Protein AF-A0A934WUX0-F1 (afdb_monomer_lite)

Organism: NCBI:txid2802615

Radius of gyration: 22.55 Å; chains: 1; bounding box: 59×32×82 Å

InterPro domains:
  IPR007815 Erythromycin esterase [PF05139] (75-271)
  IPR052036 Hydrolase/Phosphoribosyltransferase-associated [PTHR31299] (41-272)

Foldseek 3Di:
DDDDDDDDDPPPPPPPPDPPDPVDDQDDDVCLVVVPDCVSVLVVCAPPQDDDQDDPDFQDLVSLLSVLVVVVCCCPRVNRAEDEDQAQQLQQLLLQVCLVVDQLQRSQCRQHVPCRRNDVSNSSSSVVNSVVVRSHGYGYQFLQLPRDNNLVLLLVLCCVPDVVLSVCSVVLSVLLVVLVVCLVVVVQPVNLVSLVSSLVNLVVSLVVCVVCVVVSVVVPDDPSSSVSSNVSSVLNCVLRVPDGRVQCPDPPNVVVSRVVSSVVSVVVVVVVPD

Sequence (274 aa):
MNKILTFIIVLAFYSCNAQTNFNSTIEFTSDLEKFENLSGLKESLKGVEIIALGENTHGLGEVFTAKTELVKFLHQELGFDLVLFESGYGDAALAWEQLDSLSTREFTSVFSSNFYYNSEEIENLVSYVKSQNGELKIQGFDCQPQQNYLIKRMTEIVQSVDSVLAKSVLLEMRSFNNLYQYENDNDTLSFYKQRDRFIDFLNSYNDFLNKNLNELLNSGATKNEINALKKSNEIFIDTYSKINIGEIMSWPVADNIRDKSLFEKVKWFKESKP

Structure (mmCIF, N/CA/C/O backbone):
data_AF-A0A934WUX0-F1
#
_entry.id   AF-A0A934WUX0-F1
#
loop_
_atom_site.group_PDB
_atom_site.id
_atom_site.type_symbol
_atom_site.label_atom_id
_atom_site.label_alt_id
_atom_site.label_comp_id
_atom_site.label_asym_id
_atom_site.label_entity_id
_atom_site.label_seq_id
_atom_site.pdbx_PDB_ins_code
_atom_site.Cartn_x
_atom_site.Cartn_y
_atom_site.Cartn_z
_atom_site.occupancy
_atom_site.B_iso_or_equiv
_atom_site.auth_seq_id
_atom_site.auth_comp_id
_atom_site.auth_asym_id
_atom_site.auth_atom_id
_atom_site.pdbx_PDB_model_num
ATOM 1 N N . MET A 1 1 ? -28.792 -7.683 -63.239 1.00 36.44 1 MET A N 1
ATOM 2 C CA . MET A 1 1 ? -27.394 -7.938 -62.811 1.00 36.44 1 MET A CA 1
ATOM 3 C C . MET A 1 1 ? -26.814 -6.588 -62.399 1.00 36.44 1 MET A C 1
ATOM 5 O O . MET A 1 1 ? -26.884 -5.700 -63.224 1.00 36.44 1 MET A O 1
ATOM 9 N N . ASN A 1 2 ? -26.319 -6.278 -61.201 1.00 38.12 2 ASN A N 1
ATOM 10 C CA . ASN A 1 2 ? -26.036 -7.027 -59.983 1.00 38.12 2 ASN A CA 1
ATOM 11 C C . ASN A 1 2 ? -26.057 -6.052 -58.784 1.00 38.12 2 ASN A C 1
ATOM 13 O O . ASN A 1 2 ? -25.385 -5.032 -58.821 1.00 38.12 2 ASN A O 1
ATOM 17 N N . LYS A 1 3 ? -26.804 -6.447 -57.744 1.00 40.50 3 LYS A N 1
ATOM 18 C CA . LYS A 1 3 ? -26.484 -6.418 -56.303 1.00 40.50 3 LYS A CA 1
ATOM 19 C C . LYS A 1 3 ? -25.978 -5.102 -55.683 1.00 40.50 3 LYS A C 1
ATOM 21 O O . LYS A 1 3 ? -24.787 -4.821 -55.665 1.00 40.50 3 LYS A O 1
ATOM 26 N N . ILE A 1 4 ? -26.907 -4.402 -55.030 1.00 45.81 4 ILE A N 1
ATOM 27 C CA . ILE A 1 4 ? -26.628 -3.494 -53.910 1.00 45.81 4 ILE A CA 1
ATOM 28 C C . ILE A 1 4 ? -26.245 -4.366 -52.706 1.00 45.81 4 ILE A C 1
ATOM 30 O O . ILE A 1 4 ? -27.006 -5.252 -52.317 1.00 45.81 4 ILE A O 1
ATOM 34 N N . LEU A 1 5 ? -25.046 -4.157 -52.166 1.00 42.16 5 LEU A N 1
ATOM 35 C CA . LEU A 1 5 ? -24.527 -4.868 -51.001 1.00 42.16 5 LEU A CA 1
ATOM 36 C C . LEU A 1 5 ? -24.852 -4.045 -49.748 1.00 42.16 5 LEU A C 1
ATOM 38 O O . LEU A 1 5 ? -24.178 -3.064 -49.449 1.00 42.16 5 LEU A O 1
ATOM 42 N N . THR A 1 6 ? -25.914 -4.413 -49.037 1.00 42.50 6 THR A N 1
ATOM 43 C CA . THR A 1 6 ? -26.250 -3.825 -47.735 1.00 42.50 6 THR A CA 1
ATOM 44 C C . THR A 1 6 ? -25.453 -4.551 -46.655 1.00 42.50 6 THR A C 1
ATOM 46 O O . THR A 1 6 ? -25.653 -5.742 -46.426 1.00 42.50 6 THR A O 1
ATOM 49 N N . PHE A 1 7 ? -24.527 -3.844 -46.011 1.00 41.56 7 PHE A N 1
ATOM 50 C CA . PHE A 1 7 ? -23.751 -4.360 -44.885 1.00 41.56 7 PHE A CA 1
ATOM 51 C C . PHE A 1 7 ? -24.611 -4.251 -43.618 1.00 41.56 7 PHE A C 1
ATOM 53 O O . PHE A 1 7 ? -24.855 -3.155 -43.117 1.00 41.56 7 PHE A O 1
ATOM 60 N N . ILE A 1 8 ? -25.133 -5.378 -43.132 1.00 43.41 8 ILE A N 1
ATOM 61 C CA . ILE A 1 8 ? -25.849 -5.442 -41.855 1.00 43.41 8 ILE A CA 1
ATOM 62 C C . ILE A 1 8 ? -24.792 -5.546 -40.754 1.00 43.41 8 ILE A C 1
ATOM 64 O O . ILE A 1 8 ? -24.159 -6.587 -40.589 1.00 43.41 8 ILE A O 1
ATOM 68 N N . ILE A 1 9 ? -24.592 -4.457 -40.013 1.00 44.66 9 ILE A N 1
ATOM 69 C CA . ILE A 1 9 ? -23.821 -4.466 -38.768 1.00 44.66 9 ILE A CA 1
ATOM 70 C C . ILE A 1 9 ? -24.705 -5.125 -37.708 1.00 44.66 9 ILE A C 1
ATOM 72 O O . ILE A 1 9 ? -25.645 -4.519 -37.197 1.00 44.66 9 ILE A O 1
ATOM 76 N N . VAL A 1 10 ? -24.430 -6.393 -37.407 1.00 44.25 10 VAL A N 1
ATOM 77 C CA . VAL A 1 10 ? -25.015 -7.077 -36.252 1.00 44.25 10 VAL A CA 1
ATOM 78 C C . VAL A 1 10 ? -24.240 -6.617 -35.019 1.00 44.25 10 VAL A C 1
ATOM 80 O O . VAL A 1 10 ? -23.161 -7.123 -34.723 1.00 44.25 10 VAL A O 1
ATOM 83 N N . LEU A 1 11 ? -24.784 -5.621 -34.318 1.00 44.44 11 LEU A N 1
ATOM 84 C CA . LEU A 1 11 ? -24.392 -5.283 -32.951 1.00 44.44 11 LEU A CA 1
ATOM 85 C C . LEU A 1 11 ? -24.821 -6.441 -32.043 1.00 44.44 11 LEU A C 1
ATOM 87 O O . LEU A 1 11 ? -25.956 -6.500 -31.573 1.00 44.44 11 LEU A O 1
ATOM 91 N N . ALA A 1 12 ? -23.918 -7.397 -31.835 1.00 45.81 12 ALA A N 1
ATOM 92 C CA . ALA A 1 12 ? -24.064 -8.386 -30.782 1.00 45.81 12 ALA A CA 1
ATOM 93 C C . ALA A 1 12 ? -23.832 -7.678 -29.442 1.00 45.81 12 ALA A C 1
ATOM 95 O O . ALA A 1 12 ? -22.699 -7.534 -28.985 1.00 45.81 12 ALA A O 1
ATOM 96 N N . PHE A 1 13 ? -24.913 -7.201 -28.826 1.00 43.12 13 PHE A N 1
ATOM 97 C CA . PHE A 1 13 ? -24.906 -6.876 -27.408 1.00 43.12 13 PHE A CA 1
ATOM 98 C C . PHE A 1 13 ? -24.662 -8.183 -26.655 1.00 43.12 13 PHE A C 1
ATOM 100 O O . PHE A 1 13 ? -25.582 -8.975 -26.454 1.00 43.12 13 PHE A O 1
ATOM 107 N N . TYR A 1 14 ? -23.414 -8.431 -26.260 1.00 45.34 14 TYR A N 1
ATOM 108 C CA . TYR A 1 14 ? -23.155 -9.310 -25.131 1.00 45.34 14 TYR A CA 1
ATOM 109 C C . TYR A 1 14 ? -23.785 -8.625 -23.924 1.00 45.34 14 TYR A C 1
ATOM 111 O O . TYR A 1 14 ? -23.204 -7.731 -23.316 1.00 45.34 14 TYR A O 1
ATOM 119 N N . SER A 1 15 ? -25.024 -8.995 -23.620 1.00 40.81 15 SER A N 1
ATOM 120 C CA . SER A 1 15 ? -25.609 -8.737 -22.319 1.00 40.81 15 SER A CA 1
ATOM 121 C C . SER A 1 15 ? -24.718 -9.446 -21.305 1.00 40.81 15 SER A C 1
ATOM 123 O O . SER A 1 15 ? -24.800 -10.666 -21.148 1.00 40.81 15 SER A O 1
ATOM 125 N N . CYS A 1 16 ? -23.829 -8.693 -20.652 1.00 44.84 16 CYS A N 1
ATOM 126 C CA . CYS A 1 16 ? -23.318 -9.085 -19.349 1.00 44.84 16 CYS A CA 1
ATOM 127 C C . CYS A 1 16 ? -24.552 -9.381 -18.502 1.00 44.84 16 CYS A C 1
ATOM 129 O O . CYS A 1 16 ? -25.308 -8.472 -18.163 1.00 44.84 16 CYS A O 1
ATOM 131 N N . ASN A 1 17 ? -24.798 -10.658 -18.221 1.00 43.19 17 ASN A N 1
ATOM 132 C CA . ASN A 1 17 ? -25.779 -11.040 -17.225 1.00 43.19 17 ASN A CA 1
ATOM 133 C C . ASN A 1 17 ? -25.190 -10.630 -15.873 1.00 43.19 17 ASN A C 1
ATOM 135 O O . ASN A 1 17 ? -24.538 -11.429 -15.206 1.00 43.19 17 ASN A O 1
ATOM 139 N N . ALA A 1 18 ? -25.368 -9.361 -15.502 1.00 47.72 18 ALA A N 1
ATOM 140 C CA . ALA A 1 18 ? -25.277 -8.962 -14.112 1.00 47.72 18 ALA A CA 1
ATOM 141 C C . ALA A 1 18 ? -26.258 -9.841 -13.326 1.00 47.72 18 ALA A C 1
ATOM 143 O O . ALA A 1 18 ? -27.350 -10.155 -13.804 1.00 47.72 18 ALA A O 1
ATOM 144 N N . GLN A 1 19 ? -25.842 -10.297 -12.153 1.00 50.66 19 GLN A N 1
ATOM 145 C CA . GLN A 1 19 ? -26.612 -11.206 -11.317 1.00 50.66 19 GLN A CA 1
ATOM 146 C C . GLN A 1 19 ? -27.984 -10.579 -10.995 1.00 50.66 19 GLN A C 1
ATOM 148 O O . GLN A 1 19 ? -28.066 -9.604 -10.260 1.00 50.66 19 GLN A O 1
ATOM 153 N N . THR A 1 20 ? -29.071 -11.109 -11.568 1.00 50.88 20 THR A N 1
ATOM 154 C CA . THR A 1 20 ? -30.434 -10.554 -11.410 1.00 50.88 20 THR A CA 1
ATOM 155 C C . THR A 1 20 ? -31.162 -11.056 -10.162 1.00 50.88 20 THR A C 1
ATOM 157 O O . THR A 1 20 ? -32.293 -10.652 -9.905 1.00 50.88 20 THR A O 1
ATOM 160 N N . ASN A 1 21 ? -30.544 -11.946 -9.383 1.00 51.84 21 ASN A N 1
ATOM 161 C CA . ASN A 1 21 ? -31.121 -12.451 -8.140 1.00 51.84 21 ASN A CA 1
ATOM 162 C C . ASN A 1 21 ? -30.739 -11.534 -6.976 1.00 51.84 21 ASN A C 1
ATOM 164 O O . ASN A 1 21 ? -29.797 -11.814 -6.237 1.00 51.84 21 ASN A O 1
ATOM 168 N N . PHE A 1 22 ? -31.492 -10.449 -6.809 1.00 49.81 22 PHE A N 1
ATOM 169 C CA . PHE A 1 22 ? -31.502 -9.691 -5.561 1.00 49.81 22 PHE A CA 1
ATOM 170 C C . PHE A 1 22 ? -32.375 -10.449 -4.555 1.00 49.81 22 PHE A C 1
ATOM 172 O O . PHE A 1 22 ? -33.599 -10.418 -4.639 1.00 49.81 22 PHE A O 1
ATOM 179 N N . ASN A 1 23 ? -31.750 -11.173 -3.624 1.00 53.25 23 ASN A N 1
ATOM 180 C CA . ASN A 1 23 ? -32.468 -11.920 -2.580 1.00 53.25 23 ASN A CA 1
ATOM 181 C C . ASN A 1 23 ? -32.984 -11.038 -1.430 1.00 53.25 23 ASN A C 1
ATOM 183 O O . ASN A 1 23 ? -33.611 -11.546 -0.503 1.00 53.25 23 ASN A O 1
ATOM 187 N N . SER A 1 24 ? -32.767 -9.729 -1.485 1.00 55.59 24 SER A N 1
ATOM 188 C CA . SER A 1 24 ? -33.340 -8.778 -0.543 1.00 55.59 24 SER A CA 1
ATOM 189 C C . SER A 1 24 ? -33.346 -7.386 -1.163 1.00 55.59 24 SER A C 1
ATOM 191 O O . SER A 1 24 ? -32.328 -6.896 -1.649 1.00 55.59 24 SER A O 1
ATOM 193 N N . THR A 1 25 ? -34.507 -6.738 -1.149 1.00 50.97 25 THR A N 1
ATOM 194 C CA . THR A 1 25 ? -34.580 -5.288 -1.313 1.00 50.97 25 THR A CA 1
ATOM 195 C C . THR A 1 25 ? -34.463 -4.704 0.084 1.00 50.97 25 THR A C 1
ATOM 197 O O . THR A 1 25 ? -35.351 -4.911 0.909 1.00 50.97 25 THR A O 1
ATOM 200 N N . ILE A 1 26 ? -33.362 -4.014 0.371 1.00 53.53 26 ILE A N 1
ATOM 201 C CA . ILE A 1 26 ? -33.292 -3.157 1.554 1.00 53.53 26 ILE A CA 1
ATOM 202 C C . ILE A 1 26 ? -34.088 -1.901 1.199 1.00 53.53 26 ILE A C 1
ATOM 204 O O . ILE A 1 26 ? -33.687 -1.143 0.316 1.00 53.53 26 ILE A O 1
ATOM 208 N N . GLU A 1 27 ? -35.245 -1.702 1.829 1.00 55.72 27 GLU A N 1
ATOM 209 C CA . GLU A 1 27 ? -35.928 -0.412 1.754 1.00 55.72 27 GLU A CA 1
ATOM 210 C C . GLU A 1 27 ? -35.123 0.610 2.557 1.00 55.72 27 GLU A C 1
ATOM 212 O O . GLU A 1 27 ? -34.841 0.409 3.741 1.00 55.72 27 GLU A O 1
ATOM 217 N N . PHE A 1 28 ? -34.739 1.708 1.906 1.00 50.88 28 PHE A N 1
ATOM 218 C CA . PHE A 1 28 ? -34.108 2.829 2.587 1.00 50.88 28 PHE A CA 1
ATOM 219 C C . PHE A 1 28 ? -35.163 3.532 3.453 1.00 50.88 28 PHE A C 1
ATOM 221 O O . PHE A 1 28 ? -35.991 4.285 2.944 1.00 50.88 28 PHE A O 1
ATOM 228 N N . THR A 1 29 ? -35.177 3.239 4.755 1.00 56.59 29 THR A N 1
ATOM 229 C CA . THR A 1 29 ? -36.042 3.912 5.735 1.00 56.59 29 THR A CA 1
ATOM 230 C C . THR A 1 29 ? -35.424 5.242 6.184 1.00 56.59 29 THR A C 1
ATOM 232 O O . THR A 1 29 ? -34.227 5.474 6.004 1.00 56.59 29 THR A O 1
ATOM 235 N N . SER A 1 30 ? -36.214 6.111 6.828 1.00 55.84 30 SER A N 1
ATOM 236 C CA . SER A 1 30 ? -35.734 7.368 7.442 1.00 55.84 30 SER A CA 1
ATOM 237 C C . SER A 1 30 ? -34.560 7.177 8.407 1.00 55.84 30 SER A C 1
ATOM 239 O O . SER A 1 30 ? -33.801 8.107 8.674 1.00 55.84 30 SER A O 1
ATOM 241 N N . ASP A 1 31 ? -34.401 5.963 8.926 1.00 55.59 31 ASP A N 1
ATOM 242 C CA . ASP A 1 31 ? -33.368 5.621 9.892 1.00 55.59 31 ASP A CA 1
ATOM 243 C C 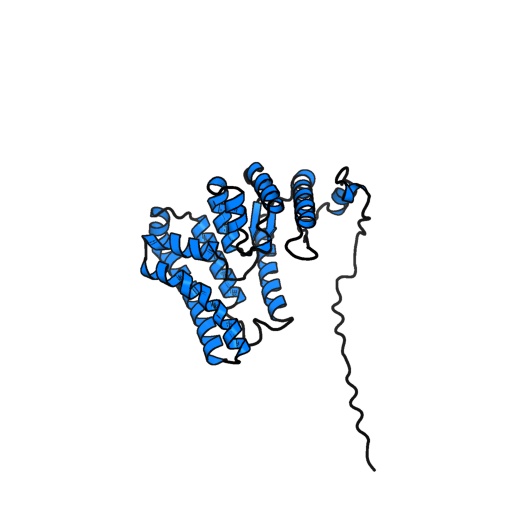. ASP A 1 31 ? -31.986 5.497 9.236 1.00 55.59 31 ASP A C 1
ATOM 245 O O . ASP A 1 31 ? -30.984 5.646 9.926 1.00 55.59 31 ASP A O 1
ATOM 249 N N . LEU A 1 32 ? -31.913 5.292 7.913 1.00 57.28 32 LEU A N 1
ATOM 250 C CA . LEU A 1 32 ? -30.663 5.329 7.140 1.00 57.28 32 LEU A CA 1
ATOM 251 C C . LEU A 1 32 ? -30.204 6.761 6.835 1.00 57.28 32 LEU A C 1
ATOM 253 O O . LEU A 1 32 ? -29.010 6.987 6.672 1.00 57.28 32 LEU A O 1
ATOM 257 N N . GLU A 1 33 ? -31.123 7.731 6.804 1.00 56.19 33 GLU A N 1
ATOM 258 C CA . GLU A 1 33 ? -30.771 9.154 6.683 1.00 56.19 33 GLU A CA 1
ATOM 259 C C . GLU A 1 33 ? -30.265 9.737 8.009 1.00 56.19 33 GLU A C 1
ATOM 261 O O . GLU A 1 33 ? -29.438 10.647 8.009 1.00 56.19 33 GLU A O 1
ATOM 266 N N . LYS A 1 34 ? -30.759 9.225 9.145 1.00 59.94 34 LYS A N 1
ATOM 267 C CA . LYS A 1 34 ? -30.439 9.750 10.484 1.00 59.94 34 LYS A CA 1
ATOM 268 C C . LYS A 1 34 ? -29.539 8.852 11.331 1.00 59.94 34 LYS A C 1
ATOM 270 O O . LYS A 1 34 ? -29.114 9.276 12.400 1.00 59.94 34 LYS A O 1
ATOM 275 N N . PHE A 1 35 ? -29.269 7.627 10.879 1.00 63.53 35 PHE A N 1
ATOM 276 C CA . PHE A 1 35 ? -28.514 6.594 11.600 1.00 63.53 35 PHE A CA 1
ATOM 277 C C . PHE A 1 35 ? -29.070 6.270 13.009 1.00 63.53 35 PHE A C 1
ATOM 279 O O . PHE A 1 35 ? -28.356 5.733 13.850 1.00 63.53 35 PHE A O 1
ATOM 286 N N . GLU A 1 36 ? -30.347 6.572 13.287 1.00 64.88 36 GLU A N 1
ATOM 287 C CA . GLU A 1 36 ? -30.953 6.427 14.625 1.00 64.88 36 GLU A CA 1
ATOM 288 C C . GLU A 1 36 ? -31.273 4.961 14.982 1.00 64.88 36 GLU A C 1
ATOM 290 O O . GLU A 1 36 ? -31.149 4.567 16.142 1.00 64.88 36 GLU A O 1
ATOM 295 N N . ASN A 1 37 ? -31.672 4.135 14.002 1.00 67.56 37 ASN A N 1
ATOM 296 C CA . ASN A 1 37 ? -31.940 2.706 14.199 1.00 67.56 37 ASN A CA 1
ATOM 297 C C . ASN A 1 37 ? -31.701 1.888 12.917 1.00 67.56 37 ASN A C 1
ATOM 299 O O . ASN A 1 37 ? -32.562 1.767 12.054 1.00 67.56 37 ASN A O 1
ATOM 303 N N . LEU A 1 38 ? -30.538 1.248 12.819 1.00 76.62 38 LEU A N 1
ATOM 304 C CA . LEU A 1 38 ? -30.148 0.433 11.662 1.00 76.62 38 LEU A CA 1
ATOM 305 C C . LEU A 1 38 ? -30.510 -1.059 11.806 1.00 76.62 38 LEU A C 1
ATOM 307 O O . LEU A 1 38 ? -29.870 -1.920 11.205 1.00 76.62 38 LEU A O 1
ATOM 311 N N . SER A 1 39 ? -31.535 -1.404 12.593 1.00 78.12 39 SER A N 1
ATOM 312 C CA . SER A 1 39 ? -31.929 -2.806 12.838 1.00 78.12 39 SER A CA 1
ATOM 313 C C . SER A 1 39 ? -32.310 -3.580 11.568 1.00 78.12 39 SER A C 1
ATOM 315 O O . SER A 1 39 ? -31.917 -4.737 11.422 1.00 78.12 39 SER A O 1
ATOM 317 N N . GLY A 1 40 ? -33.006 -2.948 10.616 1.00 78.56 40 GLY A N 1
ATOM 318 C CA . GLY A 1 40 ? -33.330 -3.568 9.324 1.00 78.56 40 GLY A CA 1
ATOM 319 C C . GLY A 1 40 ? -32.089 -3.860 8.472 1.00 78.56 40 GLY A C 1
ATOM 320 O O . GLY A 1 40 ? -31.983 -4.928 7.864 1.00 78.56 40 GLY A O 1
ATOM 321 N N . LEU A 1 41 ? -31.111 -2.945 8.488 1.00 81.38 41 LEU A N 1
ATOM 322 C CA . LEU A 1 41 ? -29.817 -3.147 7.835 1.00 81.38 41 LEU A CA 1
ATOM 323 C C . LEU A 1 41 ? -29.027 -4.268 8.525 1.00 81.38 41 LEU A C 1
ATOM 325 O O . LEU A 1 41 ? -28.484 -5.135 7.845 1.00 81.38 41 LEU A O 1
ATOM 329 N N . LYS A 1 42 ? -29.024 -4.300 9.866 1.00 85.38 42 LYS A N 1
ATOM 330 C CA . LYS A 1 42 ? -28.382 -5.353 10.666 1.00 85.38 42 LYS A CA 1
ATOM 331 C C . LYS A 1 42 ? -28.886 -6.744 10.284 1.00 85.38 42 LYS A C 1
ATOM 333 O O . LYS A 1 42 ? -28.079 -7.637 10.050 1.00 85.38 42 LYS A O 1
ATOM 338 N N . GLU A 1 43 ? -30.205 -6.924 10.201 1.00 85.56 43 GLU A N 1
ATOM 339 C CA . GLU A 1 43 ? -30.793 -8.219 9.836 1.00 85.56 43 GLU A CA 1
ATOM 340 C C . GLU A 1 43 ? -30.476 -8.590 8.382 1.00 85.56 43 GLU A C 1
ATOM 342 O O . GLU A 1 43 ? -30.125 -9.733 8.101 1.00 85.56 43 GLU A O 1
ATOM 347 N N . SER A 1 44 ? -30.520 -7.618 7.465 1.00 86.12 44 SER A N 1
ATOM 348 C CA . SER A 1 44 ? -30.235 -7.850 6.041 1.00 86.12 44 SER A CA 1
ATOM 349 C C . SER A 1 44 ? -28.780 -8.247 5.769 1.00 86.12 44 SER A C 1
ATOM 351 O O . SER A 1 44 ? -28.511 -8.953 4.800 1.00 86.12 44 SER A O 1
ATOM 353 N N . LEU A 1 45 ? -27.845 -7.800 6.611 1.00 89.62 45 LEU A N 1
ATOM 354 C CA . LEU A 1 45 ? -26.413 -8.097 6.499 1.00 89.62 45 LEU A CA 1
ATOM 355 C C . LEU A 1 45 ? -25.970 -9.293 7.353 1.00 89.62 45 LEU A C 1
ATOM 357 O O . LEU A 1 45 ? -24.780 -9.600 7.437 1.00 89.62 45 LEU A O 1
ATOM 361 N N . LYS A 1 46 ? -26.901 -9.998 7.996 1.00 87.25 46 LYS A N 1
ATOM 362 C CA . LYS A 1 46 ? -26.575 -11.128 8.863 1.00 87.25 46 LYS A CA 1
ATOM 363 C C . LYS A 1 46 ? -25.908 -12.261 8.079 1.00 87.25 46 LYS A C 1
ATOM 365 O O . LYS A 1 46 ? -26.467 -12.785 7.120 1.00 87.25 46 LYS A O 1
ATOM 370 N N . GLY A 1 47 ? -24.723 -12.670 8.529 1.00 89.75 47 GLY A N 1
ATOM 371 C CA . GLY A 1 47 ? -23.928 -13.716 7.876 1.00 89.75 47 GLY A CA 1
ATOM 372 C C . GLY A 1 47 ? -23.233 -13.268 6.587 1.00 89.75 47 GLY A C 1
ATOM 373 O O . GLY A 1 47 ? -22.599 -14.093 5.935 1.00 89.75 47 GLY A O 1
ATOM 374 N N . VAL A 1 48 ? -23.332 -11.987 6.215 1.00 94.06 48 VAL A N 1
ATOM 375 C CA . VAL A 1 48 ? -22.528 -11.406 5.137 1.00 94.06 48 VAL A CA 1
ATOM 376 C C . VAL A 1 48 ? -21.113 -11.182 5.659 1.00 94.06 48 VAL A C 1
ATOM 378 O O . VAL A 1 48 ? -20.926 -10.546 6.689 1.00 94.06 48 VAL A O 1
ATOM 381 N N . GLU A 1 49 ? -20.118 -11.690 4.935 1.00 92.94 49 GLU A N 1
ATOM 382 C CA . GLU A 1 49 ? -18.705 -11.600 5.336 1.00 92.94 49 GLU A CA 1
ATOM 383 C C . GLU A 1 49 ? -17.934 -10.518 4.568 1.00 92.94 49 GLU A C 1
ATOM 385 O O . GLU A 1 49 ? -16.873 -10.082 5.002 1.00 92.94 49 GLU A O 1
ATOM 390 N N . ILE A 1 50 ? -18.445 -10.092 3.408 1.00 94.69 50 ILE A N 1
ATOM 391 C CA . ILE A 1 50 ? -17.805 -9.099 2.541 1.00 94.69 50 ILE A CA 1
ATOM 392 C C . ILE A 1 50 ? -18.870 -8.122 2.048 1.00 94.69 50 ILE A C 1
ATOM 394 O O . ILE A 1 50 ? -19.875 -8.533 1.468 1.00 94.69 50 ILE A O 1
ATOM 398 N N . ILE A 1 51 ? -18.623 -6.827 2.246 1.00 94.88 51 ILE A N 1
ATOM 399 C CA . ILE A 1 51 ? -19.481 -5.738 1.773 1.00 94.88 51 ILE A CA 1
ATOM 400 C C . ILE A 1 51 ? -18.640 -4.805 0.900 1.00 94.88 51 ILE A C 1
ATOM 402 O O . ILE A 1 51 ? -17.632 -4.264 1.348 1.00 94.88 51 ILE A O 1
ATOM 406 N N . ALA A 1 52 ? -19.069 -4.595 -0.345 1.00 93.94 52 ALA A N 1
ATOM 407 C CA . ALA A 1 52 ? -18.474 -3.602 -1.231 1.00 93.94 52 ALA A CA 1
ATOM 408 C C . ALA A 1 52 ? -19.160 -2.241 -1.025 1.00 93.94 52 ALA A C 1
ATOM 410 O O . ALA A 1 52 ? -20.351 -2.094 -1.299 1.00 93.94 52 ALA A O 1
ATOM 411 N N . LEU A 1 53 ? -18.409 -1.243 -0.549 1.00 92.50 53 LEU A N 1
ATOM 412 C CA . LEU A 1 53 ? -18.905 0.116 -0.308 1.00 92.50 53 LEU A CA 1
ATOM 413 C C . LEU A 1 53 ? -18.454 1.062 -1.427 1.00 92.50 53 LEU A C 1
ATOM 415 O O . LEU A 1 53 ? -17.402 1.698 -1.330 1.00 92.50 53 LEU A O 1
ATOM 419 N N . GLY A 1 54 ? -19.259 1.154 -2.486 1.00 89.56 54 GLY A N 1
ATOM 420 C CA . GLY A 1 54 ? -19.013 2.066 -3.605 1.00 89.56 54 GLY A CA 1
ATOM 421 C C . GLY A 1 54 ? -19.165 3.547 -3.238 1.00 89.56 54 GLY A C 1
ATOM 422 O O . GLY A 1 54 ? -19.656 3.904 -2.167 1.00 89.56 54 GLY A O 1
ATOM 423 N N . GLU A 1 55 ? -18.740 4.415 -4.149 1.00 86.81 55 GLU A N 1
ATOM 424 C CA . GLU A 1 55 ? -18.932 5.863 -4.082 1.00 86.81 55 GLU A CA 1
ATOM 425 C C . GLU A 1 55 ? -19.210 6.417 -5.480 1.00 86.81 55 GLU A C 1
ATOM 427 O O . GLU A 1 55 ? -18.712 5.897 -6.475 1.00 86.81 55 GLU A O 1
ATOM 432 N N . ASN A 1 56 ? -20.034 7.461 -5.559 1.00 84.44 56 ASN A N 1
ATOM 433 C CA . ASN A 1 56 ? -20.468 8.031 -6.840 1.00 84.44 56 ASN A CA 1
ATOM 434 C C . ASN A 1 56 ? -19.300 8.709 -7.577 1.00 84.44 56 ASN A C 1
ATOM 436 O O . ASN A 1 56 ? -19.252 8.740 -8.803 1.00 84.44 56 ASN A O 1
ATOM 440 N N . THR A 1 57 ? -18.400 9.312 -6.802 1.00 83.19 57 THR A N 1
ATOM 441 C CA . THR A 1 57 ? -17.173 9.986 -7.228 1.00 83.19 57 THR A CA 1
ATOM 442 C C . THR A 1 57 ? -16.262 10.139 -6.015 1.00 83.19 57 THR A C 1
ATOM 444 O O . THR A 1 57 ? -16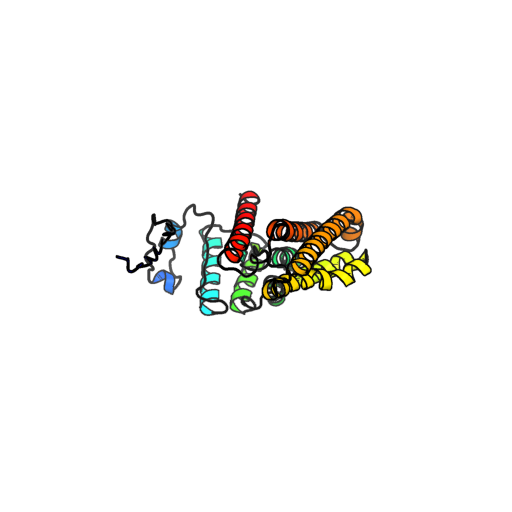.745 10.245 -4.884 1.00 83.19 57 THR A O 1
ATOM 447 N N . HIS A 1 58 ? -14.955 10.197 -6.254 1.00 86.06 58 HIS A N 1
ATOM 448 C CA . HIS A 1 58 ? -13.976 10.494 -5.215 1.00 86.06 58 HIS A CA 1
ATOM 449 C C . HIS A 1 58 ? -14.125 11.930 -4.688 1.00 86.06 58 HIS A C 1
ATOM 451 O O . HIS A 1 58 ? -14.504 12.838 -5.434 1.00 86.06 58 HIS A O 1
ATOM 457 N N . GLY A 1 59 ? -13.762 12.137 -3.419 1.00 81.94 59 GLY A N 1
ATOM 458 C CA . GLY A 1 59 ? -13.609 13.466 -2.816 1.00 81.94 59 GLY A CA 1
ATOM 459 C C . GLY A 1 59 ? -14.901 14.142 -2.345 1.00 81.94 59 GLY A C 1
ATOM 460 O O . GLY A 1 59 ? -14.886 15.344 -2.095 1.00 81.94 59 GLY A O 1
ATOM 461 N N . LEU A 1 60 ? -16.014 13.407 -2.227 1.00 86.75 60 LEU A N 1
ATOM 462 C CA . LEU A 1 60 ? -17.242 13.924 -1.613 1.00 86.75 60 LEU A CA 1
ATOM 463 C C . LEU A 1 60 ? -17.228 13.686 -0.098 1.00 86.75 60 LEU A C 1
ATOM 465 O O . LEU A 1 60 ? -17.425 12.557 0.357 1.00 86.75 60 LEU A O 1
ATOM 469 N N . GLY A 1 61 ? -17.037 14.758 0.675 1.00 86.75 61 GLY A N 1
ATOM 470 C CA . GLY A 1 61 ? -16.943 14.706 2.137 1.00 86.75 61 GLY A CA 1
ATOM 471 C C . GLY A 1 61 ? -18.177 14.095 2.806 1.00 86.75 61 GLY A C 1
ATOM 472 O O . GLY A 1 61 ? -18.053 13.242 3.683 1.00 86.75 61 GLY A O 1
ATOM 473 N N . GLU A 1 62 ? -19.386 14.415 2.341 1.00 87.44 62 GLU A N 1
ATOM 474 C CA . GLU A 1 62 ? -20.623 13.847 2.893 1.00 87.44 62 GLU A CA 1
ATOM 475 C C . GLU A 1 62 ? -20.703 12.327 2.683 1.00 87.44 62 GLU A C 1
ATOM 477 O O . GLU A 1 62 ? -21.154 11.599 3.569 1.00 87.44 62 GLU A O 1
ATOM 482 N N . VAL A 1 63 ? -20.207 11.830 1.542 1.00 89.94 63 VAL A N 1
ATOM 483 C CA . VAL A 1 63 ? -20.140 10.388 1.259 1.00 89.94 63 VAL A CA 1
ATOM 484 C C . VAL A 1 63 ? -19.119 9.714 2.173 1.00 89.94 63 VAL A C 1
ATOM 486 O O . VAL A 1 63 ? -19.411 8.657 2.733 1.00 89.94 63 VAL A O 1
ATOM 489 N N . PHE A 1 64 ? -17.946 10.319 2.377 1.00 90.50 64 PHE A N 1
ATOM 490 C CA . PHE A 1 64 ? -16.948 9.791 3.310 1.00 90.50 64 PHE A CA 1
ATOM 491 C C . PHE A 1 64 ? -17.440 9.810 4.754 1.00 90.50 64 PHE A C 1
ATOM 493 O O . PHE A 1 64 ? -17.266 8.819 5.454 1.00 90.50 64 PHE A O 1
ATOM 500 N N . THR A 1 65 ? -18.139 10.862 5.178 1.00 90.06 65 THR A N 1
ATOM 501 C CA . THR A 1 65 ? -18.755 10.937 6.509 1.00 90.06 65 THR A CA 1
ATOM 502 C C . THR A 1 65 ? -19.766 9.810 6.709 1.00 90.06 65 THR A C 1
ATOM 504 O O . THR A 1 65 ? -19.686 9.075 7.692 1.00 90.06 65 THR A O 1
ATOM 507 N N . ALA A 1 66 ? -20.673 9.612 5.748 1.00 89.88 66 ALA A N 1
ATOM 508 C CA . ALA A 1 66 ? -21.658 8.537 5.810 1.00 89.88 66 ALA A CA 1
ATOM 509 C C . ALA A 1 66 ? -20.999 7.145 5.820 1.00 89.88 66 ALA A C 1
ATOM 511 O O . ALA A 1 66 ? -21.389 6.283 6.607 1.00 89.88 66 ALA A O 1
ATOM 512 N N . LYS A 1 67 ? -19.964 6.924 4.994 1.00 91.94 67 LYS A N 1
ATOM 513 C CA . LYS A 1 67 ? -19.189 5.670 4.991 1.00 91.94 67 LYS A CA 1
ATOM 514 C C . LYS A 1 67 ? -18.449 5.458 6.313 1.00 91.94 67 LYS A C 1
ATOM 516 O O . LYS A 1 67 ? -18.398 4.326 6.781 1.00 91.94 67 LYS A O 1
ATOM 521 N N . THR A 1 68 ? -17.928 6.511 6.939 1.00 92.38 68 THR A N 1
ATOM 522 C CA . THR A 1 68 ? -17.287 6.440 8.259 1.00 92.38 68 THR A CA 1
ATOM 523 C C . THR A 1 68 ? -18.270 5.972 9.331 1.00 92.38 68 THR A C 1
ATOM 525 O O . THR A 1 68 ? -17.953 5.043 10.075 1.00 92.38 68 THR A O 1
ATOM 528 N N . GLU A 1 69 ? -19.474 6.547 9.394 1.00 90.38 69 GLU A N 1
ATOM 529 C CA . GLU A 1 69 ? -20.505 6.107 10.348 1.00 90.38 69 GLU A CA 1
ATOM 530 C C . GLU A 1 69 ? -20.999 4.686 10.049 1.00 90.38 69 GLU A C 1
ATOM 532 O O . GLU A 1 69 ? -21.151 3.873 10.963 1.00 90.38 69 GLU A O 1
ATOM 537 N N . LEU A 1 70 ? -21.154 4.336 8.769 1.00 91.69 70 LEU A N 1
ATOM 538 C CA . LEU A 1 70 ? -21.491 2.973 8.367 1.00 91.69 70 LEU A CA 1
ATOM 539 C C . LEU A 1 70 ? -20.412 1.971 8.801 1.00 91.69 70 LEU A C 1
ATOM 541 O O . LEU A 1 70 ? -20.748 0.931 9.355 1.00 91.69 70 LEU A O 1
ATOM 545 N N . VAL A 1 71 ? -19.126 2.269 8.602 1.00 94.56 71 VAL A N 1
ATOM 546 C CA . VAL A 1 71 ? -18.026 1.390 9.033 1.00 94.56 71 VAL A CA 1
ATOM 547 C C . VAL A 1 71 ? -18.033 1.192 10.549 1.00 94.56 71 VAL A C 1
ATOM 549 O O . VAL A 1 71 ? -17.879 0.058 11.002 1.00 94.56 71 VAL A O 1
ATOM 552 N N . LYS A 1 72 ? -18.262 2.252 11.337 1.00 92.62 72 LYS A N 1
ATOM 553 C CA . LYS A 1 72 ? -18.408 2.137 12.800 1.00 92.62 72 LYS A CA 1
ATOM 554 C C . LYS A 1 72 ? -19.548 1.191 13.166 1.00 92.62 72 LYS A C 1
ATOM 556 O O . LYS A 1 72 ? -19.338 0.280 13.960 1.00 92.62 72 LYS A O 1
ATOM 561 N N . PHE A 1 73 ? -20.713 1.357 12.540 1.00 92.19 73 PHE A N 1
ATOM 562 C CA . PHE A 1 73 ? -21.858 0.471 12.743 1.00 92.19 73 PHE A CA 1
ATOM 563 C C . PHE A 1 73 ? -21.539 -0.985 12.367 1.00 92.19 73 PHE A C 1
ATOM 565 O O . PHE A 1 73 ? -21.794 -1.887 13.160 1.00 92.19 73 PHE A O 1
ATOM 572 N N . LEU A 1 74 ? -20.947 -1.231 11.193 1.00 94.25 74 LEU A N 1
ATOM 573 C CA . LEU A 1 74 ? -20.589 -2.579 10.736 1.00 94.25 74 LEU A CA 1
ATOM 574 C C . LEU A 1 74 ? -19.601 -3.258 11.696 1.00 94.25 74 LEU A C 1
ATOM 576 O O . LEU A 1 74 ? -19.760 -4.436 12.013 1.00 94.25 74 LEU A O 1
ATOM 580 N N . HIS A 1 75 ? -18.610 -2.522 12.197 1.00 95.62 75 HIS A N 1
ATOM 581 C CA . HIS A 1 75 ? -17.674 -3.037 13.193 1.00 95.62 75 HIS A CA 1
ATOM 582 C C . HIS A 1 75 ? -18.376 -3.330 14.530 1.00 95.62 75 HIS A C 1
ATOM 584 O O . HIS A 1 75 ? -18.301 -4.449 15.029 1.00 95.62 75 HIS A O 1
ATOM 590 N N . GLN A 1 76 ? -19.118 -2.365 15.083 1.00 92.50 76 GLN A N 1
ATOM 591 C CA . GLN A 1 76 ? -19.726 -2.473 16.417 1.00 92.50 76 GLN A CA 1
ATOM 592 C C . GLN A 1 76 ? -20.866 -3.494 16.489 1.00 92.50 76 GLN A C 1
ATOM 594 O O . GLN A 1 76 ? -20.979 -4.234 17.464 1.00 92.50 76 GLN A O 1
ATOM 599 N N . GLU A 1 77 ? -21.729 -3.527 15.475 1.00 91.56 77 GLU A N 1
ATOM 600 C CA . GLU A 1 77 ? -22.985 -4.281 15.521 1.00 91.56 77 GLU A CA 1
ATOM 601 C C . GLU A 1 77 ? -22.910 -5.630 14.808 1.00 91.56 77 GLU A C 1
ATOM 603 O O . GLU A 1 77 ? -23.711 -6.521 15.111 1.00 91.56 77 GLU A O 1
ATOM 608 N N . LEU A 1 78 ? -21.983 -5.772 13.856 1.00 92.75 78 LEU A N 1
ATOM 609 C CA . LEU A 1 78 ? -21.846 -6.956 13.003 1.00 92.75 78 LEU A CA 1
ATOM 610 C C . LEU A 1 78 ? -20.445 -7.587 13.046 1.00 92.75 78 LEU A C 1
ATOM 612 O O . LEU A 1 78 ? -20.270 -8.669 12.494 1.00 92.75 78 LEU A O 1
ATOM 616 N N . GLY A 1 79 ? -19.478 -6.974 13.737 1.00 94.19 79 GLY A N 1
ATOM 617 C CA . GLY A 1 79 ? -18.161 -7.567 13.983 1.00 94.19 79 GLY A CA 1
ATOM 618 C C . GLY A 1 79 ? -17.203 -7.534 12.791 1.00 94.19 79 GLY A C 1
ATOM 619 O O . GLY A 1 79 ? -16.256 -8.315 12.768 1.00 94.19 79 GLY A O 1
ATOM 620 N N . PHE A 1 80 ? -17.426 -6.664 11.800 1.00 95.94 80 PHE A N 1
ATOM 621 C CA . PHE A 1 80 ? -16.467 -6.470 10.706 1.00 95.94 80 PHE A CA 1
ATOM 622 C C . PHE A 1 80 ? -15.157 -5.872 11.232 1.00 95.94 80 PHE A C 1
ATOM 624 O O . PHE A 1 80 ? -15.163 -4.763 11.752 1.00 95.94 80 PHE A O 1
ATOM 631 N N . ASP A 1 81 ? -14.032 -6.559 11.036 1.00 96.31 81 ASP A N 1
ATOM 632 C CA . ASP A 1 81 ? -12.728 -6.237 11.642 1.00 96.31 81 ASP A CA 1
ATOM 633 C C . ASP A 1 81 ? -11.685 -5.701 10.632 1.00 96.31 81 ASP A C 1
ATOM 635 O O . ASP A 1 81 ? -10.520 -5.452 10.971 1.00 96.31 81 ASP A O 1
ATOM 639 N N . LEU A 1 82 ? -12.070 -5.538 9.361 1.00 96.88 82 LEU A N 1
ATOM 640 C CA . LEU A 1 82 ? -11.183 -5.135 8.272 1.00 96.88 82 LEU A CA 1
ATOM 641 C C . LEU A 1 82 ? -11.887 -4.218 7.268 1.00 96.88 82 LEU A C 1
ATOM 643 O O . LEU A 1 82 ? -12.909 -4.571 6.686 1.00 96.88 82 LEU A O 1
ATOM 647 N N . VAL A 1 83 ? -11.268 -3.071 6.997 1.00 96.38 83 VAL A N 1
ATOM 648 C CA . VAL A 1 83 ? -11.648 -2.150 5.923 1.00 96.38 83 VAL A CA 1
ATOM 649 C C . VAL A 1 83 ? -10.565 -2.166 4.851 1.00 96.38 83 VAL A C 1
ATOM 651 O O . VAL A 1 83 ? -9.392 -1.919 5.139 1.00 96.38 83 VAL A O 1
ATOM 654 N N . LEU A 1 84 ? -10.967 -2.436 3.611 1.00 95.44 84 LEU A N 1
ATOM 655 C CA . LEU A 1 84 ? -10.093 -2.418 2.442 1.00 95.44 84 LEU A CA 1
ATOM 656 C C . LEU A 1 84 ? -10.383 -1.176 1.593 1.00 95.44 84 LEU A C 1
ATOM 658 O O . LEU A 1 84 ? -11.479 -1.023 1.060 1.00 95.44 84 LEU A O 1
ATOM 662 N N . PHE A 1 85 ? -9.394 -0.294 1.471 1.00 94.38 85 PHE A N 1
ATOM 663 C CA . PHE A 1 85 ? -9.447 0.911 0.643 1.00 94.38 85 PHE A CA 1
ATOM 664 C C . PHE A 1 85 ? -8.889 0.659 -0.749 1.00 94.38 85 PHE A C 1
ATOM 666 O O . PHE A 1 85 ? -7.905 -0.071 -0.893 1.00 94.38 85 PHE A O 1
ATOM 673 N N . GLU A 1 86 ? -9.442 1.337 -1.758 1.00 92.50 86 GLU A N 1
ATOM 674 C CA . GLU A 1 86 ? -8.895 1.409 -3.122 1.00 92.50 86 GLU A CA 1
ATOM 675 C C . GLU A 1 86 ? -7.602 2.262 -3.158 1.00 92.50 86 GLU A C 1
ATOM 677 O O . GLU A 1 86 ? -7.433 3.201 -3.928 1.00 92.50 86 GLU A O 1
ATOM 682 N N . SER A 1 87 ? -6.681 1.930 -2.259 1.00 91.75 87 SER A N 1
ATOM 683 C CA . SER A 1 87 ? -5.338 2.460 -2.088 1.00 91.75 87 SER A CA 1
ATOM 684 C C . SER A 1 87 ? -4.345 1.316 -2.270 1.00 91.75 87 SER A C 1
ATOM 686 O O . SER A 1 87 ? -4.683 0.143 -2.067 1.00 91.75 87 SER A O 1
ATOM 688 N N . GLY A 1 88 ? -3.102 1.635 -2.630 1.00 93.44 88 GLY A N 1
ATOM 689 C CA . GLY A 1 88 ? -2.072 0.621 -2.834 1.00 93.44 88 GLY A CA 1
ATOM 690 C C . GLY A 1 88 ? -1.840 -0.244 -1.595 1.00 93.44 88 GLY A C 1
ATOM 691 O O . GLY A 1 88 ? -1.675 0.272 -0.490 1.00 93.44 88 GLY A O 1
ATOM 692 N N . TYR A 1 89 ? -1.773 -1.565 -1.785 1.00 95.56 89 TYR A N 1
ATOM 693 C CA . TYR A 1 89 ? -1.499 -2.507 -0.692 1.00 95.56 89 TYR A CA 1
ATOM 694 C C . TYR A 1 89 ? -0.219 -2.157 0.080 1.00 95.56 89 TYR A C 1
ATOM 696 O O . TYR A 1 89 ? -0.234 -2.112 1.307 1.00 95.56 89 TYR A O 1
ATOM 704 N N . GLY A 1 90 ? 0.879 -1.874 -0.628 1.00 95.62 90 GLY A N 1
ATOM 705 C CA . GLY A 1 90 ? 2.179 -1.639 0.003 1.00 95.62 90 GLY A CA 1
ATOM 706 C C . GLY A 1 90 ? 2.207 -0.421 0.919 1.00 95.62 90 GLY A C 1
ATOM 707 O O . GLY A 1 90 ? 2.768 -0.488 2.009 1.00 95.62 90 GLY A O 1
ATOM 708 N N . ASP A 1 91 ? 1.548 0.663 0.515 1.00 95.19 91 ASP A N 1
ATOM 709 C CA . ASP A 1 91 ? 1.407 1.863 1.338 1.00 95.19 91 ASP A CA 1
ATOM 710 C C . ASP A 1 91 ? 0.686 1.574 2.636 1.00 95.19 91 ASP A C 1
ATOM 712 O O . ASP A 1 91 ? 1.198 1.870 3.711 1.00 95.19 91 ASP A O 1
ATOM 716 N N . ALA A 1 92 ? -0.492 0.969 2.528 1.00 95.00 92 ALA A N 1
ATOM 717 C CA . ALA A 1 92 ? -1.333 0.702 3.674 1.00 95.00 92 ALA A CA 1
ATOM 718 C C . ALA A 1 92 ? -0.723 -0.350 4.607 1.00 95.00 92 ALA A C 1
ATOM 720 O O . ALA A 1 92 ? -0.790 -0.194 5.825 1.00 95.00 92 ALA A O 1
ATOM 721 N N . ALA A 1 93 ? -0.079 -1.385 4.065 1.00 95.88 93 ALA A N 1
ATOM 722 C CA . ALA A 1 93 ? 0.608 -2.398 4.858 1.00 95.88 93 ALA A CA 1
ATOM 723 C C . ALA A 1 93 ? 1.789 -1.801 5.636 1.00 95.88 93 ALA A C 1
ATOM 725 O O . ALA A 1 93 ? 1.933 -2.061 6.827 1.00 95.88 93 ALA A O 1
ATOM 726 N N . LEU A 1 94 ? 2.603 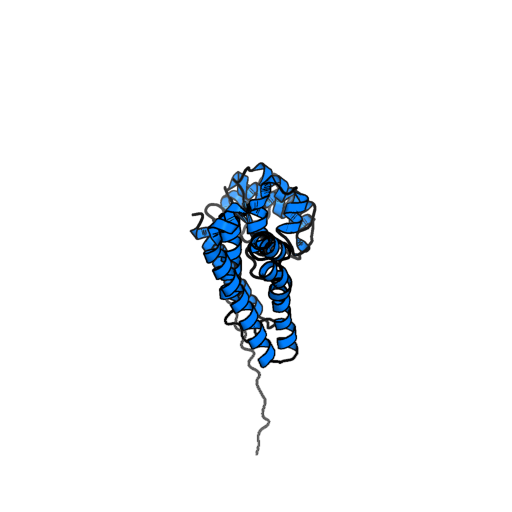-0.954 5.002 1.00 96.75 94 LEU A N 1
ATOM 727 C CA . LEU A 1 94 ? 3.735 -0.305 5.670 1.00 96.75 94 LEU A CA 1
ATOM 728 C C . LEU A 1 94 ? 3.285 0.795 6.634 1.00 96.75 94 LEU A C 1
ATOM 730 O O . LEU A 1 94 ? 3.900 0.972 7.681 1.00 96.75 94 LEU A O 1
ATOM 734 N N . ALA A 1 95 ? 2.224 1.533 6.300 1.00 95.56 95 ALA A N 1
ATOM 735 C CA . ALA A 1 95 ? 1.650 2.542 7.184 1.00 95.56 95 ALA A CA 1
ATOM 736 C C . ALA A 1 95 ? 1.071 1.889 8.442 1.00 95.56 95 ALA A C 1
ATOM 738 O O . ALA A 1 95 ? 1.232 2.423 9.536 1.00 95.56 95 ALA A O 1
ATOM 739 N N . TRP A 1 96 ? 0.454 0.711 8.300 1.00 96.06 96 TRP A N 1
ATOM 740 C CA . TRP A 1 96 ? -0.070 -0.076 9.414 1.00 96.06 96 TRP A CA 1
ATOM 741 C C . TRP A 1 96 ? 1.011 -0.475 10.424 1.00 96.06 96 TRP A C 1
ATOM 743 O O . TRP A 1 96 ? 0.780 -0.391 11.626 1.00 96.06 96 TRP A O 1
ATOM 753 N N . GLU A 1 97 ? 2.219 -0.813 9.970 1.00 95.25 97 GLU A N 1
ATOM 754 C CA . GLU A 1 97 ? 3.360 -1.068 10.870 1.00 95.25 97 GLU A CA 1
ATOM 755 C C . GLU A 1 97 ? 3.829 0.183 11.629 1.00 95.25 97 GLU A C 1
ATOM 757 O O . GLU A 1 97 ? 4.573 0.088 12.602 1.00 95.25 97 GLU A O 1
ATOM 762 N N . GLN A 1 98 ? 3.379 1.360 11.199 1.00 94.06 98 GLN A N 1
ATOM 763 C CA . GLN A 1 98 ? 3.674 2.661 11.785 1.00 94.06 98 GLN A CA 1
ATOM 764 C C . GLN A 1 98 ? 2.408 3.299 12.395 1.00 94.06 98 GLN A C 1
ATOM 766 O O . GLN A 1 98 ? 2.359 4.512 12.602 1.00 94.06 98 GLN A O 1
ATOM 771 N N . LEU A 1 99 ? 1.369 2.501 12.692 1.00 93.94 99 LEU A N 1
ATOM 772 C CA . LEU A 1 99 ? 0.085 2.995 13.205 1.00 93.94 99 LEU A CA 1
ATOM 773 C C . LEU A 1 99 ? 0.265 3.839 14.475 1.00 93.94 99 LEU A C 1
ATOM 775 O O . LEU A 1 99 ? -0.291 4.932 14.573 1.00 93.94 99 LEU A O 1
ATOM 779 N N . ASP A 1 100 ? 1.074 3.365 15.421 1.00 92.31 100 ASP A N 1
ATOM 780 C CA . ASP A 1 100 ? 1.290 4.044 16.704 1.00 92.31 100 ASP A CA 1
ATOM 781 C C . ASP A 1 100 ? 2.255 5.234 16.605 1.00 92.31 100 ASP A C 1
ATOM 783 O O . ASP A 1 100 ? 2.199 6.146 17.430 1.00 92.31 100 ASP A O 1
ATOM 787 N N . SER A 1 101 ? 3.140 5.244 15.603 1.00 93.75 101 SER A N 1
ATOM 788 C CA . SER A 1 101 ? 4.172 6.274 15.439 1.00 93.75 101 SER A CA 1
ATOM 789 C C . SER A 1 101 ? 3.700 7.468 14.609 1.00 93.75 101 SER A C 1
ATOM 791 O O . SER A 1 101 ? 4.104 8.598 14.879 1.00 93.75 101 SER A O 1
ATOM 793 N N . LEU A 1 102 ? 2.838 7.243 13.616 1.00 95.06 102 LEU A N 1
ATOM 794 C CA . LEU A 1 102 ? 2.275 8.297 12.776 1.00 95.06 102 LEU A CA 1
ATOM 795 C C . LEU A 1 102 ? 1.098 8.969 13.477 1.00 95.06 102 LEU A C 1
ATOM 797 O O . LEU A 1 102 ? 0.252 8.298 14.067 1.00 95.06 102 LEU A O 1
ATOM 801 N N . SER A 1 103 ? 0.958 10.289 13.364 1.00 96.38 103 SER A N 1
ATOM 802 C CA . SER A 1 103 ? -0.304 10.949 13.725 1.00 96.38 103 SER A CA 1
ATOM 803 C C . SER A 1 103 ? -1.458 10.458 12.836 1.00 96.38 103 SER A C 1
ATOM 805 O O . SER A 1 103 ? -1.239 9.903 11.762 1.00 96.38 103 SER A O 1
ATOM 807 N N . THR A 1 104 ? -2.710 10.661 13.258 1.00 95.44 104 THR A N 1
ATOM 808 C CA . THR A 1 104 ? -3.900 10.318 12.449 1.00 95.44 104 THR A CA 1
ATOM 809 C C . THR A 1 104 ? -3.831 10.922 11.045 1.00 95.44 104 THR A C 1
ATOM 811 O O . THR A 1 104 ? -4.072 10.230 10.056 1.00 95.44 104 THR A O 1
ATOM 814 N N . ARG A 1 105 ? -3.430 12.193 10.950 1.00 94.50 105 ARG A N 1
ATOM 815 C CA . ARG A 1 105 ? -3.278 12.910 9.684 1.00 94.50 105 ARG A CA 1
ATOM 816 C C . ARG A 1 105 ? -2.153 12.350 8.819 1.00 94.50 105 ARG A C 1
ATOM 818 O O . ARG A 1 105 ? -2.340 12.139 7.624 1.00 94.50 105 ARG A O 1
ATOM 825 N N . GLU A 1 106 ? -0.988 12.086 9.411 1.00 94.56 106 GLU A N 1
ATOM 826 C CA . GLU A 1 106 ? 0.134 11.490 8.677 1.00 94.56 106 GLU A CA 1
ATOM 827 C C . GLU A 1 106 ? -0.216 10.095 8.175 1.00 94.56 106 GLU A C 1
ATOM 829 O O . GLU A 1 106 ? -0.016 9.833 6.993 1.00 94.56 106 GLU A O 1
ATOM 834 N N . PHE A 1 107 ? -0.790 9.242 9.032 1.00 94.75 107 PHE A N 1
ATOM 835 C CA . PHE A 1 107 ? -1.269 7.915 8.651 1.00 94.75 107 PHE A CA 1
ATOM 836 C C . PHE A 1 107 ? -2.223 8.018 7.463 1.00 94.75 107 PHE A C 1
ATOM 838 O O . PHE A 1 107 ? -1.986 7.370 6.447 1.00 94.75 107 PHE A O 1
ATOM 845 N N . THR A 1 108 ? -3.240 8.886 7.565 1.00 93.50 108 THR A N 1
ATOM 846 C CA . THR A 1 108 ? -4.232 9.124 6.505 1.00 93.50 108 THR A CA 1
ATOM 847 C C . THR A 1 108 ? -3.565 9.467 5.181 1.00 93.50 108 THR A C 1
ATOM 849 O O . THR A 1 108 ? -3.811 8.810 4.172 1.00 93.50 108 THR A O 1
ATOM 852 N N . SER A 1 109 ? -2.644 10.429 5.209 1.00 91.69 109 SER A N 1
ATOM 853 C CA . SER A 1 109 ? -1.883 10.863 4.039 1.00 91.69 109 SER A CA 1
ATOM 854 C C . SER A 1 109 ? -1.037 9.744 3.415 1.00 91.69 109 SER A C 1
ATOM 856 O O . SER A 1 109 ? -0.959 9.648 2.193 1.00 91.69 109 SER A O 1
ATOM 858 N N . VAL A 1 110 ? -0.400 8.885 4.223 1.00 91.19 110 VAL A N 1
ATOM 859 C CA . VAL A 1 110 ? 0.526 7.869 3.694 1.00 91.19 110 VAL A CA 1
ATOM 860 C C . VAL A 1 110 ? -0.141 6.562 3.270 1.00 91.19 110 VAL A C 1
ATOM 862 O O . VAL A 1 110 ? 0.337 5.944 2.323 1.00 91.19 110 VAL A O 1
ATOM 865 N N . PHE A 1 111 ? -1.227 6.126 3.926 1.00 84.94 111 PHE A N 1
ATOM 866 C CA . PHE A 1 111 ? -1.935 4.900 3.520 1.00 84.94 111 PHE A CA 1
ATOM 867 C C . PHE A 1 111 ? -2.759 5.126 2.244 1.00 84.94 111 PHE A C 1
ATOM 869 O O . PHE A 1 111 ? -3.082 4.175 1.533 1.00 84.94 111 PHE A O 1
ATOM 876 N N . SER A 1 112 ? -3.087 6.390 1.956 1.00 78.44 112 SER A N 1
ATOM 877 C CA . SER A 1 112 ? -3.795 6.838 0.764 1.00 78.44 112 SER A CA 1
ATOM 878 C C . SER A 1 112 ? -2.923 7.752 -0.097 1.00 78.44 112 SER A C 1
ATOM 880 O O . SER A 1 112 ? -3.267 8.901 -0.351 1.00 78.44 112 SER A O 1
ATOM 882 N N . SER A 1 113 ? -1.773 7.266 -0.586 1.00 62.84 113 SER A N 1
ATOM 883 C CA . SER A 1 113 ? -0.869 8.098 -1.408 1.00 62.84 113 SER A CA 1
ATOM 884 C C . SER A 1 113 ? -1.507 8.740 -2.644 1.00 62.84 113 SER A C 1
ATOM 886 O O . SER A 1 113 ? -0.901 9.643 -3.227 1.00 62.84 113 SER A O 1
ATOM 888 N N . ASN A 1 114 ? -2.706 8.306 -3.038 1.00 64.81 114 ASN A N 1
ATOM 889 C CA . ASN A 1 114 ? -3.578 9.040 -3.941 1.00 64.81 114 ASN A CA 1
ATOM 890 C C . ASN A 1 114 ? -4.438 10.021 -3.131 1.00 64.81 114 ASN A C 1
ATOM 892 O O . ASN A 1 114 ? -5.232 9.608 -2.291 1.00 64.81 114 ASN A O 1
ATOM 896 N N . PHE A 1 115 ? -4.322 11.317 -3.432 1.00 72.56 115 PHE A N 1
ATOM 897 C CA . PHE A 1 115 ? -4.920 12.438 -2.685 1.00 72.56 115 PHE A CA 1
ATOM 898 C C . PHE A 1 115 ? -6.430 12.337 -2.383 1.00 72.56 115 PHE A C 1
ATOM 900 O O . PHE A 1 115 ? -6.925 13.107 -1.566 1.00 72.56 115 PHE A O 1
ATOM 907 N N . TYR A 1 116 ? -7.161 11.416 -3.017 1.00 79.75 116 TYR A N 1
ATOM 908 C CA . TYR A 1 116 ? -8.609 11.241 -2.901 1.00 79.75 116 TYR A CA 1
ATOM 909 C C . TYR A 1 116 ? -9.117 11.032 -1.473 1.00 79.75 116 TYR A C 1
ATOM 911 O O . TYR A 1 116 ? -10.205 11.509 -1.165 1.00 79.75 116 TYR A O 1
ATOM 919 N N . TYR A 1 117 ? -8.354 10.355 -0.610 1.00 86.50 117 TYR A N 1
ATOM 920 C CA . TYR A 1 117 ? -8.772 10.075 0.771 1.00 86.50 117 TYR A CA 1
ATOM 921 C C . TYR A 1 117 ? -8.096 10.984 1.810 1.00 86.50 117 TYR A C 1
ATOM 923 O O . TYR A 1 117 ? -8.343 10.834 3.005 1.00 86.50 117 TYR A O 1
ATOM 931 N N . ASN A 1 118 ? -7.281 11.956 1.383 1.00 88.62 118 ASN A N 1
ATOM 932 C CA . ASN A 1 118 ? -6.627 12.909 2.281 1.00 88.62 118 ASN A CA 1
ATOM 933 C C . ASN A 1 118 ? -7.615 14.013 2.694 1.00 88.62 118 ASN A C 1
ATOM 935 O O . ASN A 1 118 ? -7.664 15.085 2.090 1.00 88.62 118 ASN A O 1
ATOM 939 N N . SER A 1 119 ? -8.455 13.698 3.679 1.00 90.25 119 SER A N 1
ATOM 940 C CA . SER A 1 119 ? -9.602 14.508 4.096 1.00 90.25 119 SER A CA 1
ATOM 941 C C . SER A 1 119 ? -9.889 14.341 5.588 1.00 90.25 119 SER A C 1
ATOM 943 O O . SER A 1 119 ? -9.589 13.291 6.163 1.00 90.25 119 SER A O 1
ATOM 945 N N . GLU A 1 120 ? -10.505 15.351 6.208 1.00 91.81 120 GLU A N 1
ATOM 946 C CA . GLU A 1 120 ? -10.884 15.315 7.629 1.00 91.81 120 GLU A CA 1
ATOM 947 C C . GLU A 1 120 ? -11.879 14.175 7.917 1.00 91.81 120 GLU A C 1
ATOM 949 O O . GLU A 1 120 ? -11.841 13.536 8.969 1.00 91.81 120 GLU A O 1
ATOM 954 N N . GLU A 1 121 ? -12.741 13.852 6.953 1.00 91.50 121 GLU A N 1
ATOM 955 C CA . GLU A 1 121 ? -13.746 12.799 7.054 1.00 91.50 121 GLU A CA 1
ATOM 956 C C . GLU A 1 121 ? -13.130 11.398 7.139 1.00 91.50 121 GLU A C 1
ATOM 958 O O . GLU A 1 121 ? -13.616 10.550 7.895 1.00 91.50 121 GLU A O 1
ATOM 963 N N . ILE A 1 122 ? -12.036 11.158 6.411 1.00 93.81 122 ILE A N 1
ATOM 964 C CA . ILE A 1 122 ? -11.266 9.911 6.512 1.00 93.81 122 ILE A CA 1
ATOM 965 C C . ILE A 1 122 ? -10.355 9.931 7.743 1.00 93.81 122 ILE A C 1
ATOM 967 O O . ILE A 1 122 ? -10.212 8.897 8.398 1.00 93.81 122 ILE A O 1
ATOM 971 N N . GLU A 1 123 ? -9.804 11.088 8.130 1.00 95.06 123 GLU A N 1
ATOM 972 C CA . GLU A 1 123 ? -9.076 11.221 9.400 1.00 95.06 123 GLU A CA 1
ATOM 973 C C . GLU A 1 123 ? -9.955 10.813 10.596 1.00 95.06 123 GLU A C 1
ATOM 975 O O . GLU A 1 123 ? -9.477 10.129 11.503 1.00 95.06 123 GLU A O 1
ATOM 980 N N . ASN A 1 124 ? -11.256 11.128 10.576 1.00 95.62 124 ASN A N 1
ATOM 981 C CA . ASN A 1 124 ? -12.209 10.682 11.598 1.00 95.62 124 ASN A CA 1
ATOM 982 C C . ASN A 1 124 ? -12.333 9.151 11.666 1.00 95.62 124 ASN A C 1
ATOM 984 O O . ASN A 1 124 ? -12.382 8.581 12.762 1.00 95.62 124 ASN A O 1
ATOM 988 N N . LEU A 1 125 ? -12.348 8.468 10.517 1.00 95.75 125 LEU A N 1
ATOM 989 C CA . LEU A 1 125 ? -12.338 7.007 10.479 1.00 95.75 125 LEU A CA 1
ATOM 990 C C . LEU A 1 125 ? -11.015 6.439 10.996 1.00 95.75 125 LEU A C 1
ATOM 992 O O . LEU A 1 125 ? -11.022 5.511 11.800 1.00 95.75 125 LEU A O 1
ATOM 996 N N . VAL A 1 126 ? -9.878 7.002 10.585 1.00 96.19 126 VAL A N 1
ATOM 997 C CA . VAL A 1 126 ? -8.565 6.568 11.081 1.00 96.19 126 VAL A CA 1
ATOM 998 C C . VAL A 1 126 ? -8.474 6.768 12.591 1.00 96.19 126 VAL A C 1
ATOM 1000 O O . VAL A 1 126 ? -8.016 5.876 13.300 1.00 96.19 126 VAL A O 1
ATOM 1003 N N . SER A 1 127 ? -8.971 7.890 13.115 1.00 97.25 127 SER A N 1
ATOM 1004 C CA . SER A 1 127 ? -9.035 8.134 14.557 1.00 97.25 127 SER A CA 1
ATOM 1005 C C . SER A 1 127 ? -9.857 7.066 15.281 1.00 97.25 127 SER A C 1
ATOM 1007 O O . SER A 1 127 ? -9.471 6.630 16.366 1.00 97.25 127 SER A O 1
ATOM 1009 N N . TYR A 1 128 ? -10.973 6.630 14.690 1.00 97.44 128 TYR A N 1
ATOM 1010 C CA . TYR A 1 128 ? -11.767 5.523 15.217 1.00 97.44 128 TYR A CA 1
ATOM 1011 C C . TYR A 1 128 ? -10.992 4.199 15.198 1.00 97.44 128 TYR A C 1
ATOM 1013 O O . TYR A 1 128 ? -10.913 3.523 16.217 1.00 97.44 128 TYR A O 1
ATOM 1021 N N . VAL A 1 129 ? -10.352 3.856 14.080 1.00 96.81 129 VAL A N 1
ATOM 1022 C CA . VAL A 1 129 ? -9.549 2.628 13.933 1.00 96.81 129 VAL A CA 1
ATOM 1023 C C . VAL A 1 129 ? -8.421 2.563 14.958 1.00 96.81 129 VAL A C 1
ATOM 1025 O O . VAL A 1 129 ? -8.229 1.533 15.603 1.00 96.81 129 VAL A O 1
ATOM 1028 N N . LYS A 1 130 ? -7.721 3.680 15.182 1.00 96.12 130 LYS A N 1
ATOM 1029 C CA . LYS A 1 130 ? -6.679 3.774 16.212 1.00 96.12 130 LYS A CA 1
ATOM 1030 C C . LYS A 1 130 ? -7.226 3.530 17.615 1.00 96.12 130 LYS A C 1
ATOM 1032 O O . LYS A 1 130 ? -6.568 2.865 18.407 1.00 96.12 130 LYS A O 1
ATOM 1037 N N . SER A 1 131 ? -8.428 4.021 17.927 1.00 96.88 131 SER A N 1
ATOM 1038 C CA . SER A 1 131 ? -9.034 3.799 19.246 1.00 96.88 131 SER A CA 1
ATOM 1039 C C . SER A 1 131 ? -9.539 2.369 19.461 1.00 96.88 131 SER A C 1
ATOM 1041 O O . SER A 1 131 ? -9.760 1.990 20.609 1.00 96.88 131 SER A O 1
ATOM 1043 N N . GLN A 1 132 ? -9.662 1.561 18.398 1.00 96.25 132 GLN A N 1
ATOM 1044 C CA . GLN A 1 132 ? -10.032 0.143 18.493 1.00 96.25 132 GLN A CA 1
ATOM 1045 C C . GLN A 1 132 ? -8.840 -0.777 18.824 1.00 96.25 132 GLN A C 1
ATOM 1047 O O . GLN A 1 132 ? -9.013 -1.987 18.895 1.00 96.25 132 GLN A O 1
ATOM 1052 N N . ASN A 1 133 ? -7.620 -0.251 19.006 1.00 91.38 133 ASN A N 1
ATOM 1053 C CA . ASN A 1 133 ? -6.434 -1.020 19.427 1.00 91.38 133 ASN A CA 1
ATOM 1054 C C . ASN A 1 133 ? -6.185 -2.316 18.619 1.00 91.38 133 ASN A C 1
ATOM 1056 O O . ASN A 1 133 ? -5.749 -3.333 19.159 1.00 91.38 133 ASN A O 1
ATOM 1060 N N . GLY A 1 134 ? -6.461 -2.279 17.311 1.00 90.69 134 GLY A N 1
ATOM 1061 C CA . GLY A 1 134 ? -6.243 -3.398 16.392 1.00 90.69 134 GLY A CA 1
ATOM 1062 C C . GLY A 1 134 ? -7.424 -4.357 16.205 1.00 90.69 134 GLY A C 1
ATOM 1063 O O . GLY A 1 134 ? -7.292 -5.267 15.382 1.00 90.69 134 GLY A O 1
ATOM 1064 N N . GLU A 1 135 ? -8.552 -4.145 16.897 1.00 95.06 135 GLU A N 1
ATOM 1065 C CA . GLU A 1 135 ? -9.815 -4.872 16.662 1.00 95.06 135 GLU A CA 1
ATOM 1066 C C . GLU A 1 135 ? -10.442 -4.518 15.306 1.00 95.06 135 GLU A C 1
ATOM 1068 O O . GLU A 1 135 ? -11.049 -5.369 14.668 1.00 95.06 135 GLU A O 1
ATOM 1073 N N . LEU A 1 136 ? -10.198 -3.301 14.811 1.00 96.62 136 LEU A N 1
ATOM 1074 C CA . LEU A 1 136 ? -10.485 -2.895 13.438 1.00 96.62 136 LEU A CA 1
ATOM 1075 C C . LEU A 1 136 ? -9.174 -2.574 12.723 1.00 96.62 136 LEU A C 1
ATOM 1077 O O . LEU A 1 136 ? -8.355 -1.812 13.240 1.00 96.62 136 LEU A O 1
ATOM 1081 N N . LYS A 1 137 ? -8.968 -3.129 11.526 1.00 95.50 137 LYS A N 1
ATOM 1082 C CA . LYS A 1 137 ? -7.803 -2.827 10.683 1.00 95.50 137 LYS A CA 1
ATOM 1083 C C . LYS A 1 137 ? -8.192 -2.084 9.417 1.00 95.50 137 LYS A C 1
ATOM 1085 O O . LYS A 1 137 ? -9.226 -2.365 8.821 1.00 95.50 137 LYS A O 1
ATOM 1090 N N . ILE A 1 138 ? -7.312 -1.193 8.968 1.00 94.69 138 ILE A N 1
ATOM 1091 C CA . ILE A 1 138 ? -7.372 -0.590 7.632 1.00 94.69 138 ILE A CA 1
ATOM 1092 C C . ILE A 1 138 ? -6.228 -1.152 6.795 1.00 94.69 138 ILE A C 1
ATOM 1094 O O . ILE A 1 138 ? -5.088 -1.227 7.257 1.00 94.69 138 ILE A O 1
ATOM 1098 N N . GLN A 1 139 ? -6.540 -1.538 5.562 1.00 94.62 139 GLN A N 1
ATOM 1099 C CA . GLN A 1 139 ? -5.576 -1.955 4.552 1.00 94.62 139 GLN A CA 1
ATOM 1100 C C . GLN A 1 139 ? -5.951 -1.413 3.171 1.00 94.62 139 GLN A C 1
ATOM 1102 O O . GLN A 1 139 ? -7.061 -0.940 2.943 1.00 94.62 139 GLN A O 1
ATOM 1107 N N . GLY A 1 140 ? -4.995 -1.483 2.253 1.00 93.88 140 GLY A N 1
ATOM 1108 C CA . GLY A 1 140 ? -5.160 -1.179 0.839 1.00 93.88 140 GLY A CA 1
ATOM 1109 C C . GLY A 1 140 ? -5.170 -2.475 0.043 1.00 93.88 140 GLY A C 1
ATOM 1110 O O . GLY A 1 140 ? -4.532 -3.456 0.431 1.00 93.88 140 GLY A O 1
ATOM 1111 N N . PHE A 1 141 ? -5.891 -2.499 -1.069 1.00 94.38 141 PHE A N 1
ATOM 1112 C CA . PHE A 1 141 ? -5.938 -3.672 -1.940 1.00 94.38 141 PHE A CA 1
ATOM 1113 C C . PHE A 1 141 ? -5.677 -3.338 -3.407 1.00 94.38 141 PHE A C 1
ATOM 1115 O O . PHE A 1 141 ? -5.820 -4.218 -4.247 1.00 94.38 141 PHE A O 1
ATOM 1122 N N . ASP A 1 142 ? -5.217 -2.130 -3.740 1.00 94.00 142 ASP A N 1
ATOM 1123 C CA . ASP A 1 142 ? -4.843 -1.754 -5.106 1.00 94.00 142 ASP A CA 1
ATOM 1124 C C . ASP A 1 142 ? -3.441 -2.259 -5.504 1.00 94.00 142 ASP A C 1
ATOM 1126 O O . ASP A 1 142 ? -2.585 -2.520 -4.655 1.00 94.00 142 ASP A O 1
ATOM 1130 N N . CYS A 1 143 ? -3.218 -2.462 -6.807 1.00 93.81 143 CYS A N 1
ATOM 1131 C CA . CYS A 1 143 ? -1.969 -2.965 -7.402 1.00 93.81 143 CYS A CA 1
ATOM 1132 C C . CYS A 1 143 ? -1.180 -1.914 -8.186 1.00 93.81 143 CYS A C 1
ATOM 1134 O O . CYS A 1 143 ? -0.200 -2.266 -8.832 1.00 93.81 143 CYS A O 1
ATOM 1136 N N . GLN A 1 144 ? -1.576 -0.646 -8.157 1.00 90.38 144 GLN A N 1
ATOM 1137 C CA . GLN A 1 144 ? -0.851 0.407 -8.868 1.00 90.38 144 GLN A CA 1
ATOM 1138 C C . GLN A 1 144 ? 0.517 0.668 -8.208 1.00 90.38 144 GLN A C 1
ATOM 1140 O O . GLN A 1 144 ? 0.532 0.929 -7.008 1.00 90.38 144 GLN A O 1
ATOM 1145 N N . PRO A 1 145 ? 1.657 0.627 -8.928 1.00 89.06 145 PRO A N 1
ATOM 1146 C CA . PRO A 1 145 ? 2.999 0.748 -8.339 1.00 89.06 145 PRO A CA 1
ATOM 1147 C C . PRO A 1 145 ? 3.460 2.187 -8.045 1.00 89.06 145 PRO A C 1
ATOM 1149 O O . PRO A 1 145 ? 4.532 2.389 -7.477 1.00 89.06 145 PRO A O 1
ATOM 1152 N N . GLN A 1 146 ? 2.675 3.211 -8.390 1.00 82.81 146 GLN A N 1
ATOM 1153 C CA . GLN A 1 146 ? 3.030 4.635 -8.253 1.00 82.81 146 GLN A CA 1
ATOM 1154 C C . GLN A 1 146 ? 2.920 5.188 -6.817 1.00 82.81 146 GLN A C 1
ATOM 1156 O O . GLN A 1 146 ? 2.954 6.404 -6.606 1.00 82.81 146 GLN A O 1
ATOM 1161 N N . GLN A 1 147 ? 2.811 4.305 -5.835 1.00 86.12 147 GLN A N 1
ATOM 1162 C CA . GLN A 1 147 ? 2.553 4.608 -4.434 1.00 86.12 147 GLN A CA 1
ATOM 1163 C C . GLN A 1 147 ? 3.751 5.289 -3.751 1.00 86.12 147 GLN A C 1
ATOM 1165 O O . GLN A 1 147 ? 4.880 4.794 -3.795 1.00 86.12 147 GLN A O 1
ATOM 1170 N N . ASN A 1 148 ? 3.530 6.453 -3.134 1.00 92.25 148 ASN A N 1
ATOM 1171 C CA . ASN A 1 148 ? 4.609 7.291 -2.600 1.00 92.25 148 ASN A CA 1
ATOM 1172 C C . ASN A 1 148 ? 5.270 6.671 -1.366 1.00 92.25 148 ASN A C 1
ATOM 1174 O O . ASN A 1 148 ? 6.501 6.668 -1.255 1.00 92.25 148 ASN A O 1
ATOM 1178 N N . TYR A 1 149 ? 4.461 6.174 -0.431 1.00 95.06 149 TYR A N 1
ATOM 1179 C CA . TYR A 1 149 ? 4.960 5.699 0.853 1.00 95.06 149 TYR A CA 1
ATOM 1180 C C . TYR A 1 149 ? 5.735 4.383 0.723 1.00 95.06 149 TYR A C 1
ATOM 1182 O O . TYR A 1 149 ? 6.800 4.245 1.321 1.00 95.06 149 TYR A O 1
ATOM 1190 N N . LEU A 1 150 ? 5.293 3.477 -0.146 1.00 96.38 150 LEU A N 1
ATOM 1191 C CA . LEU A 1 150 ? 5.978 2.244 -0.506 1.00 96.38 150 LEU A CA 1
ATOM 1192 C C . LEU A 1 150 ? 7.373 2.544 -1.044 1.00 96.38 150 LEU A C 1
ATOM 1194 O O . LEU A 1 150 ? 8.348 2.016 -0.523 1.00 96.38 150 LEU A O 1
ATOM 1198 N N . ILE A 1 151 ? 7.493 3.440 -2.028 1.00 96.94 151 ILE A N 1
ATOM 1199 C CA . ILE A 1 151 ? 8.787 3.815 -2.617 1.00 96.94 151 ILE A CA 1
ATOM 1200 C C . ILE A 1 151 ? 9.712 4.436 -1.557 1.00 96.94 151 ILE A C 1
ATOM 1202 O O . ILE A 1 151 ? 10.904 4.109 -1.496 1.00 96.94 151 ILE A O 1
ATOM 1206 N N . LYS A 1 152 ? 9.171 5.301 -0.688 1.00 96.75 152 LYS A N 1
ATOM 1207 C CA . LYS A 1 152 ? 9.912 5.887 0.440 1.00 96.75 152 LYS A CA 1
ATOM 1208 C C . LYS A 1 152 ? 10.432 4.799 1.381 1.00 96.75 152 LYS A C 1
ATOM 1210 O O . LYS A 1 152 ? 11.628 4.761 1.655 1.00 96.75 152 LYS A O 1
ATOM 1215 N N . ARG A 1 153 ? 9.570 3.888 1.835 1.00 97.38 153 ARG A N 1
ATOM 1216 C CA . ARG A 1 153 ? 9.946 2.807 2.759 1.00 97.38 153 ARG A CA 1
ATOM 1217 C C . ARG A 1 153 ? 10.892 1.796 2.117 1.00 97.38 153 ARG A C 1
ATOM 1219 O O . ARG A 1 153 ? 11.856 1.404 2.766 1.00 97.38 153 ARG A O 1
ATOM 1226 N N . MET A 1 154 ? 10.704 1.452 0.841 1.00 98.31 154 MET A N 1
ATOM 1227 C CA . MET A 1 154 ? 11.647 0.624 0.081 1.00 98.31 154 MET A CA 1
ATOM 1228 C C . MET A 1 154 ? 13.053 1.234 0.066 1.00 98.31 154 MET A C 1
ATOM 1230 O O . MET A 1 154 ? 14.043 0.513 0.177 1.00 98.31 154 MET A O 1
ATOM 1234 N N . THR A 1 155 ? 13.142 2.558 -0.065 1.00 98.50 155 THR A N 1
ATOM 1235 C CA . THR A 1 155 ? 14.411 3.296 -0.042 1.00 98.50 155 THR A CA 1
ATOM 1236 C C . THR A 1 155 ? 15.016 3.285 1.360 1.00 98.50 155 THR A C 1
ATOM 1238 O O . THR A 1 155 ? 16.168 2.898 1.536 1.00 98.50 155 THR A O 1
ATOM 1241 N N . GLU A 1 156 ? 14.233 3.675 2.368 1.00 97.88 156 GLU A N 1
ATOM 1242 C CA . GLU A 1 156 ? 14.680 3.820 3.757 1.00 97.88 156 GLU A CA 1
ATOM 1243 C C . GLU A 1 156 ? 15.146 2.497 4.373 1.00 97.88 156 GLU A C 1
ATOM 1245 O O . GLU A 1 156 ? 16.178 2.473 5.039 1.00 97.88 156 GLU A O 1
ATOM 1250 N N . ILE A 1 157 ? 14.424 1.401 4.123 1.00 98.06 157 ILE A N 1
ATOM 1251 C CA . ILE A 1 157 ? 14.720 0.084 4.705 1.00 98.06 157 ILE A CA 1
ATOM 1252 C C . ILE A 1 157 ? 16.063 -0.463 4.210 1.00 98.06 157 ILE A C 1
ATOM 1254 O O . ILE A 1 157 ? 16.799 -1.059 4.990 1.00 98.06 157 ILE A O 1
ATOM 1258 N N . VAL A 1 158 ? 16.416 -0.246 2.940 1.00 98.38 158 VAL A N 1
ATOM 1259 C CA . VAL A 1 158 ? 17.664 -0.791 2.370 1.00 98.38 158 VAL A CA 1
ATOM 1260 C C . VAL A 1 158 ? 18.842 0.179 2.461 1.00 98.38 158 VAL A C 1
ATOM 1262 O O . VAL A 1 158 ? 19.979 -0.230 2.250 1.00 98.38 158 VAL A O 1
ATOM 1265 N N . GLN A 1 159 ? 18.606 1.448 2.811 1.00 98.19 159 GLN A N 1
ATOM 1266 C CA . GLN A 1 159 ? 19.605 2.526 2.802 1.00 98.19 159 GLN A CA 1
ATOM 1267 C C . GLN A 1 159 ? 20.848 2.246 3.656 1.00 98.19 159 GLN A C 1
ATOM 1269 O O . GLN A 1 159 ? 21.951 2.645 3.272 1.00 98.19 159 GLN A O 1
ATOM 1274 N N . SER A 1 160 ? 20.669 1.610 4.813 1.00 95.12 160 SER A N 1
ATOM 1275 C CA . SER A 1 160 ? 21.742 1.280 5.760 1.00 95.12 160 SER A CA 1
ATOM 1276 C C . SER A 1 160 ? 22.608 0.104 5.297 1.00 95.12 160 SER A C 1
ATOM 1278 O O . SER A 1 160 ? 23.773 0.027 5.682 1.00 95.12 160 SER A O 1
ATOM 1280 N N . VAL A 1 161 ? 22.054 -0.782 4.465 1.00 97.81 161 VAL A N 1
ATOM 1281 C CA . VAL A 1 161 ? 22.703 -2.011 3.989 1.00 97.81 161 VAL A CA 1
ATOM 1282 C C . VAL A 1 161 ? 23.320 -1.803 2.605 1.00 97.81 161 VAL A C 1
ATOM 1284 O O . VAL A 1 161 ? 24.470 -2.163 2.374 1.00 97.81 161 VAL A O 1
ATOM 1287 N N . ASP A 1 162 ? 22.587 -1.168 1.688 1.00 98.31 162 ASP A N 1
ATOM 1288 C CA . ASP A 1 162 ? 23.053 -0.860 0.338 1.00 98.31 162 ASP A CA 1
ATOM 1289 C C . ASP A 1 162 ? 22.525 0.500 -0.139 1.00 98.31 162 ASP A C 1
ATOM 1291 O O . ASP A 1 162 ? 21.408 0.663 -0.639 1.00 98.31 162 ASP A O 1
ATOM 1295 N N . SER A 1 163 ? 23.388 1.509 -0.014 1.00 97.81 163 SER A N 1
ATOM 1296 C CA . SER A 1 163 ? 23.078 2.875 -0.437 1.00 97.81 163 SER A CA 1
ATOM 1297 C C . SER A 1 163 ? 22.950 3.053 -1.955 1.00 97.81 163 SER A C 1
ATOM 1299 O O . SER A 1 163 ? 22.363 4.044 -2.393 1.00 97.81 163 SER A O 1
ATOM 1301 N N . VAL A 1 164 ? 23.511 2.145 -2.763 1.00 98.25 164 VAL A N 1
ATOM 1302 C CA . VAL A 1 164 ? 23.406 2.196 -4.227 1.00 98.25 164 VAL A CA 1
ATOM 1303 C C . VAL A 1 164 ? 22.034 1.684 -4.642 1.00 98.25 164 VAL A C 1
ATOM 1305 O O . VAL A 1 164 ? 21.341 2.370 -5.395 1.00 98.25 164 VAL A O 1
ATOM 1308 N N . LEU A 1 165 ? 21.606 0.548 -4.079 1.00 98.50 165 LEU A N 1
ATOM 1309 C CA . LEU A 1 165 ? 20.253 0.034 -4.263 1.00 98.50 165 LEU A CA 1
ATOM 1310 C C . LEU A 1 165 ? 19.221 1.076 -3.830 1.00 98.50 165 LEU A C 1
ATOM 1312 O O . LEU A 1 165 ? 18.354 1.422 -4.630 1.00 98.50 165 LEU A O 1
ATOM 1316 N N . ALA A 1 166 ? 19.358 1.647 -2.628 1.00 98.50 166 ALA A N 1
ATOM 1317 C CA . ALA A 1 166 ? 18.439 2.666 -2.117 1.00 98.50 166 ALA A CA 1
ATOM 1318 C C . ALA A 1 166 ? 18.259 3.843 -3.091 1.00 98.50 166 ALA A C 1
ATOM 1320 O O . ALA A 1 166 ? 17.135 4.227 -3.407 1.00 98.50 166 ALA A O 1
ATOM 1321 N N . LYS A 1 167 ? 19.357 4.370 -3.652 1.00 98.12 167 LYS A N 1
ATOM 1322 C CA . LYS A 1 167 ? 19.312 5.469 -4.635 1.00 98.12 167 LYS A CA 1
ATOM 1323 C C . LYS A 1 167 ? 18.614 5.093 -5.944 1.00 98.12 167 LYS A C 1
ATOM 1325 O O . LYS A 1 167 ? 18.103 5.982 -6.622 1.00 98.12 167 LYS A O 1
ATOM 1330 N N . SER A 1 168 ? 18.599 3.811 -6.311 1.00 98.25 168 SER A N 1
ATOM 1331 C CA . SER A 1 168 ? 17.938 3.334 -7.532 1.00 98.25 168 SER A CA 1
ATOM 1332 C C . SER A 1 168 ? 16.421 3.170 -7.380 1.00 98.25 168 SER A C 1
ATOM 1334 O O . SER A 1 168 ? 15.704 3.361 -8.360 1.00 98.25 168 SER A O 1
ATOM 1336 N N . VAL A 1 169 ? 15.921 2.897 -6.164 1.00 98.50 169 VAL A N 1
ATOM 1337 C CA . VAL A 1 169 ? 14.514 2.529 -5.898 1.00 98.50 169 VAL A CA 1
ATOM 1338 C C . VAL A 1 169 ? 13.524 3.507 -6.523 1.00 98.50 169 VAL A C 1
ATOM 1340 O O . VAL A 1 169 ? 12.619 3.093 -7.245 1.00 98.50 169 VAL A O 1
ATOM 1343 N N . LEU A 1 170 ? 13.696 4.809 -6.269 1.00 97.12 170 LEU A N 1
ATOM 1344 C CA . LEU A 1 170 ? 12.783 5.832 -6.779 1.00 97.12 170 LEU A CA 1
ATOM 1345 C C . LEU A 1 170 ? 12.709 5.809 -8.308 1.00 97.12 170 LEU A C 1
ATOM 1347 O O . LEU A 1 170 ? 11.616 5.876 -8.867 1.00 97.12 170 LEU A O 1
ATOM 1351 N N . LEU A 1 171 ? 13.859 5.715 -8.977 1.00 97.31 171 LEU A N 1
ATOM 1352 C CA . LEU A 1 171 ? 13.927 5.708 -10.433 1.00 97.31 171 LEU A CA 1
ATOM 1353 C C . LEU A 1 171 ? 13.283 4.445 -11.007 1.00 97.31 171 LEU A C 1
ATOM 1355 O O . LEU A 1 171 ? 12.440 4.552 -11.893 1.00 97.31 171 LEU A O 1
ATOM 1359 N N . GLU A 1 172 ? 13.659 3.270 -10.500 1.00 97.81 172 GLU A N 1
ATOM 1360 C CA . GLU A 1 172 ? 13.171 1.991 -11.023 1.00 97.81 172 GLU A CA 1
ATOM 1361 C C . GLU A 1 172 ? 11.652 1.867 -10.848 1.00 97.81 172 GLU A C 1
ATOM 1363 O O . GLU A 1 172 ? 10.946 1.602 -11.822 1.00 97.81 172 GLU A O 1
ATOM 1368 N N . MET A 1 173 ? 11.122 2.192 -9.664 1.00 97.81 173 MET A N 1
ATOM 1369 C CA . MET A 1 173 ? 9.678 2.157 -9.402 1.00 97.81 173 MET A CA 1
ATOM 1370 C C . MET A 1 173 ? 8.902 3.165 -10.258 1.00 97.81 173 MET A C 1
ATOM 1372 O O . MET A 1 173 ? 7.869 2.830 -10.834 1.00 97.81 173 MET A O 1
ATOM 1376 N N . ARG A 1 174 ? 9.396 4.405 -10.394 1.00 96.25 174 ARG A N 1
ATOM 1377 C CA . ARG A 1 174 ? 8.722 5.437 -11.205 1.00 96.25 174 ARG A CA 1
ATOM 1378 C C . ARG A 1 174 ? 8.813 5.174 -12.701 1.00 96.25 174 ARG A C 1
ATOM 1380 O O . ARG A 1 174 ? 7.919 5.596 -13.431 1.00 96.25 174 ARG A O 1
ATOM 1387 N N . SER A 1 175 ? 9.851 4.470 -13.155 1.00 96.38 175 SER A N 1
ATOM 1388 C CA . SER A 1 175 ? 10.029 4.131 -14.570 1.00 96.38 175 SER A CA 1
ATOM 1389 C C . SER A 1 175 ? 8.926 3.222 -15.117 1.00 96.38 175 SER A C 1
ATOM 1391 O O . SER A 1 175 ? 8.710 3.208 -16.327 1.00 96.38 175 SER A O 1
ATOM 1393 N N . PHE A 1 176 ? 8.155 2.553 -14.248 1.00 97.06 176 PHE A N 1
ATOM 1394 C CA . PHE A 1 176 ? 6.927 1.853 -14.634 1.00 97.06 176 PHE A CA 1
ATOM 1395 C C . PHE A 1 176 ? 5.986 2.742 -15.462 1.00 97.06 176 PHE A C 1
ATOM 1397 O O . PHE A 1 176 ? 5.398 2.282 -16.437 1.00 97.06 176 PHE A O 1
ATOM 1404 N N . ASN A 1 177 ? 5.896 4.039 -15.140 1.00 96.12 177 ASN A N 1
ATOM 1405 C CA . ASN A 1 177 ? 5.020 4.970 -15.853 1.00 96.12 177 ASN A CA 1
ATOM 1406 C C . ASN A 1 177 ? 5.369 5.134 -17.337 1.00 96.12 177 ASN A C 1
ATOM 1408 O O . ASN A 1 177 ? 4.515 5.536 -18.124 1.00 96.12 177 ASN A O 1
ATOM 1412 N N . ASN A 1 178 ? 6.593 4.788 -17.742 1.00 97.31 178 ASN A N 1
ATOM 1413 C CA . ASN A 1 178 ? 6.977 4.826 -19.147 1.00 97.31 178 ASN A CA 1
ATOM 1414 C C . ASN A 1 178 ? 6.185 3.808 -19.986 1.00 97.31 178 ASN A C 1
ATOM 1416 O O . ASN A 1 178 ? 6.061 4.009 -21.189 1.00 97.31 178 ASN A O 1
ATOM 1420 N N . LEU A 1 179 ? 5.607 2.757 -19.383 1.00 97.38 179 LEU A N 1
ATOM 1421 C CA . LEU A 1 179 ? 4.753 1.799 -20.096 1.00 97.38 179 LEU A CA 1
ATOM 1422 C C . LEU A 1 179 ? 3.550 2.477 -20.760 1.00 97.38 179 LEU A C 1
ATOM 1424 O O . LEU A 1 179 ? 3.270 2.193 -21.920 1.00 97.38 179 LEU A O 1
ATOM 1428 N N . TYR A 1 180 ? 2.894 3.414 -20.067 1.00 96.69 180 TYR A N 1
ATOM 1429 C CA . TYR A 1 180 ? 1.777 4.184 -20.628 1.00 96.69 180 TYR A CA 1
ATOM 1430 C C . TYR A 1 180 ? 2.216 4.993 -21.851 1.00 96.69 180 TYR A C 1
ATOM 1432 O O . TYR A 1 180 ? 1.544 4.990 -22.879 1.00 96.69 180 TYR A O 1
ATOM 1440 N N . GLN A 1 181 ? 3.377 5.648 -21.759 1.00 97.00 181 GLN A N 1
ATOM 1441 C CA . GLN A 1 181 ? 3.921 6.434 -22.863 1.00 97.00 181 GLN A CA 1
ATOM 1442 C C . GLN A 1 181 ? 4.292 5.545 -24.057 1.00 97.00 181 GLN A C 1
ATOM 1444 O O . GLN A 1 181 ? 3.909 5.846 -25.182 1.00 97.00 181 GLN A O 1
ATOM 1449 N N . TYR A 1 182 ? 4.988 4.428 -23.827 1.00 98.12 182 TYR A N 1
ATOM 1450 C CA . TYR A 1 182 ? 5.376 3.511 -24.902 1.00 98.12 182 TYR A CA 1
ATOM 1451 C C . TYR A 1 182 ? 4.175 2.837 -25.565 1.00 98.12 182 TYR A C 1
ATOM 1453 O O . TYR A 1 182 ? 4.200 2.620 -26.775 1.00 98.12 182 TYR A O 1
ATOM 1461 N N . GLU A 1 183 ? 3.112 2.546 -24.811 1.00 97.44 183 GLU A N 1
ATOM 1462 C CA . GLU A 1 183 ? 1.850 2.078 -25.386 1.00 97.44 183 GLU A CA 1
ATOM 1463 C C . GLU A 1 183 ? 1.212 3.149 -26.278 1.00 97.44 183 GLU A C 1
ATOM 1465 O O . GLU A 1 183 ? 0.887 2.863 -27.429 1.00 97.44 183 GLU A O 1
ATOM 1470 N N . ASN A 1 184 ? 1.107 4.391 -25.793 1.00 96.88 184 ASN A N 1
ATOM 1471 C CA . ASN A 1 184 ? 0.587 5.514 -26.575 1.00 96.88 184 ASN A CA 1
ATOM 1472 C C . ASN A 1 184 ? 1.383 5.749 -27.874 1.00 96.88 184 ASN A C 1
ATOM 1474 O O . ASN A 1 184 ? 0.807 6.029 -28.926 1.00 96.88 184 ASN A O 1
ATOM 1478 N N . ASP A 1 185 ? 2.704 5.588 -27.813 1.00 97.50 185 ASP A N 1
ATOM 1479 C CA . ASP A 1 185 ? 3.604 5.776 -28.953 1.00 97.50 185 ASP A CA 1
ATOM 1480 C C . ASP A 1 185 ? 3.667 4.552 -29.882 1.00 97.50 185 ASP A C 1
ATOM 1482 O O . ASP A 1 185 ? 4.303 4.605 -30.936 1.00 97.50 185 ASP A O 1
ATOM 1486 N N . ASN A 1 186 ? 2.996 3.449 -29.528 1.00 96.69 186 ASN A N 1
ATOM 1487 C CA . ASN A 1 186 ? 3.103 2.143 -30.184 1.00 96.69 186 ASN A CA 1
ATOM 1488 C C . ASN A 1 186 ? 4.551 1.596 -30.239 1.00 96.69 186 ASN A C 1
ATOM 1490 O O . ASN A 1 186 ? 4.887 0.776 -31.100 1.00 96.69 186 ASN A O 1
ATOM 1494 N N . ASP A 1 187 ? 5.421 2.012 -29.311 1.00 98.00 187 ASP A N 1
ATOM 1495 C CA . ASP A 1 18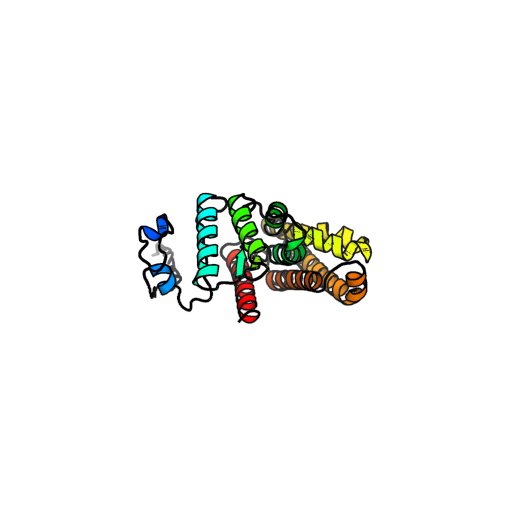7 ? 6.801 1.530 -29.205 1.00 98.00 187 ASP A CA 1
ATOM 1496 C C . ASP A 1 187 ? 6.846 0.189 -28.464 1.00 98.00 187 ASP A C 1
ATOM 1498 O O . ASP A 1 187 ? 7.094 0.084 -27.261 1.00 98.00 187 ASP A O 1
ATOM 1502 N N . THR A 1 188 ? 6.618 -0.872 -29.232 1.00 97.69 188 THR A N 1
ATOM 1503 C CA . THR A 1 188 ? 6.569 -2.247 -28.726 1.00 97.69 188 THR A CA 1
ATOM 1504 C C . THR A 1 188 ? 7.895 -2.693 -28.094 1.00 97.69 188 THR A C 1
ATOM 1506 O O . THR A 1 188 ? 7.894 -3.418 -27.100 1.00 97.69 188 THR A O 1
ATOM 1509 N N . LEU A 1 189 ? 9.038 -2.267 -28.644 1.00 98.19 189 LEU A N 1
ATOM 1510 C CA . LEU A 1 189 ? 10.351 -2.691 -28.150 1.00 98.19 189 LEU A CA 1
ATOM 1511 C C . LEU A 1 189 ? 10.662 -2.048 -26.797 1.00 98.19 189 LEU A C 1
ATOM 1513 O O . LEU A 1 189 ? 11.077 -2.747 -25.868 1.00 98.19 189 LEU A O 1
ATOM 1517 N N . SER A 1 190 ? 10.447 -0.736 -26.672 1.00 98.44 190 SER A N 1
ATOM 1518 C CA . SER A 1 190 ? 10.673 -0.026 -25.411 1.00 98.44 190 SER A CA 1
ATOM 1519 C C . SER A 1 190 ? 9.672 -0.445 -24.338 1.00 98.44 190 SER A C 1
ATOM 1521 O O . SER A 1 190 ? 10.074 -0.599 -23.184 1.00 98.44 190 SER A O 1
ATOM 1523 N N . PHE A 1 191 ? 8.415 -0.720 -24.711 1.00 98.56 191 PHE A N 1
ATOM 1524 C CA . PHE A 1 191 ? 7.400 -1.238 -23.793 1.00 98.56 191 PHE A CA 1
ATOM 1525 C C . PHE A 1 191 ? 7.862 -2.532 -23.112 1.00 98.56 191 PHE A C 1
ATOM 1527 O O . PHE A 1 191 ? 7.976 -2.580 -21.886 1.00 98.56 191 PHE A O 1
ATOM 1534 N N . TYR A 1 192 ? 8.202 -3.567 -23.890 1.00 98.50 192 TYR A N 1
ATOM 1535 C CA . TYR A 1 192 ? 8.608 -4.852 -23.314 1.00 98.50 192 TYR A CA 1
ATOM 1536 C C . TYR A 1 192 ? 9.919 -4.752 -22.538 1.00 98.50 192 TYR A C 1
ATOM 1538 O O . TYR A 1 192 ? 10.019 -5.293 -21.440 1.00 98.50 192 TYR A O 1
ATOM 1546 N N . LYS A 1 193 ? 10.889 -3.977 -23.037 1.00 98.50 193 LYS A N 1
ATOM 1547 C CA . LYS A 1 193 ? 12.140 -3.728 -22.313 1.00 98.50 193 LYS A CA 1
ATOM 1548 C C . LYS A 1 193 ? 11.899 -3.068 -20.951 1.00 98.50 193 LYS A C 1
ATOM 1550 O O . LYS A 1 193 ? 12.563 -3.418 -19.978 1.00 98.50 193 LYS A O 1
ATOM 1555 N N . GLN A 1 194 ? 10.986 -2.101 -20.872 1.00 98.56 194 GLN A N 1
ATOM 1556 C CA . GLN A 1 194 ? 10.663 -1.411 -19.625 1.00 98.56 194 GLN A CA 1
ATOM 1557 C C . GLN A 1 194 ? 9.868 -2.297 -18.661 1.00 98.56 194 GLN A C 1
ATOM 1559 O O . GLN A 1 194 ? 10.124 -2.243 -17.456 1.00 98.56 194 GLN A O 1
ATOM 1564 N N . ARG A 1 195 ? 8.941 -3.117 -19.172 1.00 98.38 195 ARG A N 1
ATOM 1565 C CA . ARG A 1 195 ? 8.209 -4.103 -18.368 1.00 98.38 195 ARG A CA 1
ATOM 1566 C C . ARG A 1 195 ? 9.190 -5.085 -17.740 1.00 98.38 195 ARG A C 1
ATOM 1568 O O . ARG A 1 195 ? 9.194 -5.237 -16.525 1.00 98.38 195 ARG A O 1
ATOM 1575 N N . ASP A 1 196 ? 10.052 -5.690 -18.552 1.00 98.56 196 ASP A N 1
ATOM 1576 C CA . ASP A 1 196 ? 11.009 -6.695 -18.088 1.00 98.56 196 ASP A CA 1
ATOM 1577 C C . ASP A 1 196 ? 11.997 -6.082 -17.082 1.00 98.56 196 ASP A C 1
ATOM 1579 O O . ASP A 1 196 ? 12.194 -6.642 -16.010 1.00 98.56 196 ASP A O 1
ATOM 1583 N N . ARG A 1 197 ? 12.497 -4.860 -17.335 1.00 98.50 197 ARG A N 1
ATOM 1584 C CA . ARG A 1 197 ? 13.327 -4.113 -16.369 1.00 98.50 197 ARG A CA 1
ATOM 1585 C C . ARG A 1 197 ? 12.633 -3.916 -15.020 1.00 98.50 197 ARG A C 1
ATOM 1587 O O . ARG A 1 197 ? 13.268 -4.078 -13.982 1.00 98.50 197 ARG A O 1
ATOM 1594 N N . PHE A 1 198 ? 11.354 -3.540 -15.027 1.00 98.62 198 PHE A N 1
ATOM 1595 C CA . PHE A 1 198 ? 10.591 -3.350 -13.795 1.00 98.62 198 PHE A CA 1
ATOM 1596 C C . PHE A 1 198 ? 10.453 -4.668 -13.021 1.00 98.62 198 PHE A C 1
ATOM 1598 O O . PHE A 1 198 ? 10.724 -4.706 -11.823 1.00 98.62 198 PHE A O 1
ATOM 1605 N N . ILE A 1 199 ? 10.118 -5.764 -13.705 1.00 98.69 199 ILE A N 1
ATOM 1606 C CA . ILE A 1 199 ? 10.012 -7.097 -13.095 1.00 98.69 199 ILE A CA 1
ATOM 1607 C C . ILE A 1 199 ? 11.363 -7.578 -12.545 1.00 98.69 199 ILE A C 1
ATOM 1609 O O . ILE A 1 199 ? 11.429 -8.063 -11.414 1.00 98.69 199 ILE A O 1
ATOM 1613 N N . ASP A 1 200 ? 12.448 -7.394 -13.296 1.00 98.75 200 ASP A N 1
ATOM 1614 C CA . ASP A 1 200 ? 13.805 -7.755 -12.876 1.00 98.75 200 ASP A CA 1
ATOM 1615 C C . ASP A 1 200 ? 14.249 -6.970 -11.639 1.00 98.75 200 ASP A C 1
ATOM 1617 O O . ASP A 1 200 ? 14.867 -7.539 -10.733 1.00 98.75 200 ASP A O 1
ATOM 1621 N N . PHE A 1 201 ? 13.900 -5.682 -11.558 1.00 98.81 201 PHE A N 1
ATOM 1622 C CA . PHE A 1 201 ? 14.142 -4.873 -10.367 1.00 98.81 201 PHE A CA 1
ATOM 1623 C C . PHE A 1 201 ? 13.401 -5.435 -9.148 1.00 98.81 201 PHE A C 1
ATOM 1625 O O . PHE A 1 201 ? 14.024 -5.626 -8.105 1.00 98.81 201 PHE A O 1
ATOM 1632 N N . LEU A 1 202 ? 12.107 -5.753 -9.270 1.00 98.81 202 LEU A N 1
ATOM 1633 C CA . LEU A 1 202 ? 11.315 -6.304 -8.161 1.00 98.81 202 LEU A CA 1
ATOM 1634 C C . LEU A 1 202 ? 11.857 -7.657 -7.675 1.00 98.81 202 LEU A C 1
ATOM 1636 O O . LEU A 1 202 ? 11.963 -7.883 -6.467 1.00 98.81 202 LEU A O 1
ATOM 1640 N N . ASN A 1 203 ? 12.249 -8.536 -8.602 1.00 98.81 203 ASN A N 1
ATOM 1641 C CA . ASN A 1 203 ? 12.883 -9.815 -8.276 1.00 98.81 203 ASN A CA 1
ATOM 1642 C C . ASN A 1 203 ? 14.228 -9.611 -7.567 1.00 98.81 203 ASN A C 1
ATOM 1644 O O . ASN A 1 203 ? 14.448 -10.165 -6.491 1.00 98.81 203 ASN A O 1
ATOM 1648 N N . SER A 1 204 ? 15.089 -8.747 -8.110 1.00 98.75 204 SER A N 1
ATOM 1649 C CA . SER A 1 204 ? 16.394 -8.431 -7.514 1.00 98.75 204 SER A CA 1
ATOM 1650 C C . SER A 1 204 ? 16.253 -7.802 -6.126 1.00 98.75 204 SER A C 1
ATOM 1652 O O . SER A 1 204 ? 17.023 -8.104 -5.214 1.00 98.75 204 SER A O 1
ATOM 1654 N N . TYR A 1 205 ? 15.245 -6.947 -5.942 1.00 98.81 205 TYR A N 1
ATOM 1655 C CA . TYR A 1 205 ? 14.922 -6.350 -4.654 1.00 98.81 205 TYR A CA 1
ATOM 1656 C C . TYR A 1 205 ? 14.466 -7.422 -3.652 1.00 98.81 205 TYR A C 1
ATOM 1658 O O . TYR A 1 205 ? 14.949 -7.450 -2.523 1.00 98.81 205 TYR A O 1
ATOM 1666 N N . ASN A 1 206 ? 13.606 -8.364 -4.056 1.00 98.81 206 ASN A N 1
ATOM 1667 C CA . ASN A 1 206 ? 13.20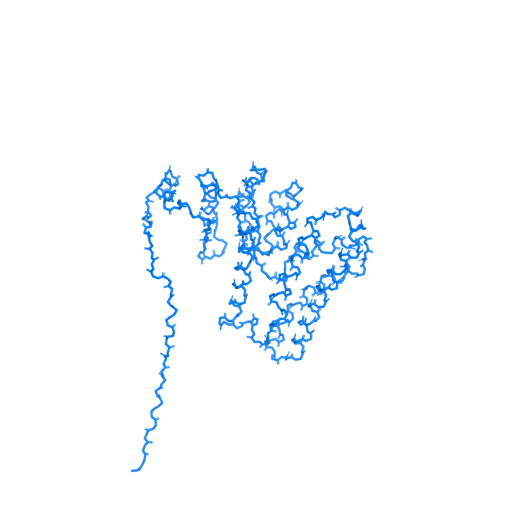3 -9.494 -3.210 1.00 98.81 206 ASN A CA 1
ATOM 1668 C C . ASN A 1 206 ? 14.388 -10.387 -2.813 1.00 98.81 206 ASN A C 1
ATOM 1670 O O . ASN A 1 206 ? 14.502 -10.775 -1.646 1.00 98.81 206 ASN A O 1
ATOM 1674 N N . ASP A 1 207 ? 15.286 -10.684 -3.749 1.00 98.75 207 ASP A N 1
ATOM 1675 C CA . ASP A 1 207 ? 16.508 -11.443 -3.476 1.00 98.75 207 ASP A CA 1
ATOM 1676 C C . ASP A 1 207 ? 17.411 -10.710 -2.482 1.00 98.75 207 ASP A C 1
ATOM 1678 O O . ASP A 1 207 ? 17.934 -11.324 -1.547 1.00 98.75 207 ASP A O 1
ATOM 1682 N N . PHE A 1 208 ? 17.532 -9.387 -2.621 1.00 98.81 208 PHE A N 1
ATOM 1683 C CA . PHE A 1 208 ? 18.242 -8.546 -1.665 1.00 98.81 208 PHE A CA 1
ATOM 1684 C C . PHE A 1 208 ? 17.625 -8.624 -0.262 1.00 98.81 208 PHE A C 1
ATOM 1686 O O . PHE A 1 208 ? 18.358 -8.823 0.710 1.00 98.81 208 PHE A O 1
ATOM 1693 N N . LEU A 1 209 ? 16.295 -8.518 -0.142 1.00 98.69 209 LEU A N 1
ATOM 1694 C CA . LEU A 1 209 ? 15.602 -8.638 1.146 1.00 98.69 209 LEU A CA 1
ATOM 1695 C C . LEU A 1 209 ? 15.848 -10.007 1.798 1.00 98.69 209 LEU A C 1
ATOM 1697 O O . LEU A 1 209 ? 16.096 -10.086 3.000 1.00 98.69 209 LEU A O 1
ATOM 1701 N N . ASN A 1 210 ? 15.804 -11.088 1.013 1.00 98.44 210 ASN A N 1
ATOM 1702 C CA . ASN A 1 210 ? 16.029 -12.445 1.513 1.00 98.44 210 ASN A CA 1
ATOM 1703 C C . ASN A 1 210 ? 17.478 -12.651 1.971 1.00 98.44 210 ASN A C 1
ATOM 1705 O O . ASN A 1 210 ? 17.717 -13.189 3.052 1.00 98.44 210 ASN A O 1
ATOM 1709 N N . LYS A 1 211 ? 18.445 -12.216 1.157 1.00 98.62 211 LYS A N 1
ATOM 1710 C CA . LYS A 1 211 ? 19.876 -12.386 1.428 1.00 98.62 211 LYS A CA 1
ATOM 1711 C C . LYS A 1 211 ? 20.328 -11.599 2.657 1.00 98.62 211 LYS A C 1
ATOM 1713 O O . LYS A 1 211 ? 21.138 -12.104 3.429 1.00 98.62 211 LYS A O 1
ATOM 1718 N N . ASN A 1 212 ? 19.796 -10.392 2.844 1.00 98.56 212 ASN A N 1
ATOM 1719 C CA . ASN A 1 212 ? 20.236 -9.466 3.888 1.00 98.56 212 ASN A CA 1
ATOM 1720 C C . ASN A 1 212 ? 19.241 -9.353 5.054 1.00 98.56 212 ASN A C 1
ATOM 1722 O O . ASN A 1 212 ? 19.307 -8.395 5.821 1.00 98.56 212 ASN A O 1
ATOM 1726 N N . LEU A 1 213 ? 18.329 -10.321 5.222 1.00 98.38 213 LEU A N 1
ATOM 1727 C CA . LEU A 1 213 ? 17.257 -10.263 6.224 1.00 98.38 213 LEU A CA 1
ATOM 1728 C C . LEU A 1 213 ? 17.771 -9.900 7.625 1.00 98.38 213 LEU A C 1
ATOM 1730 O O . LEU A 1 213 ? 17.236 -8.999 8.261 1.00 98.38 213 LEU A O 1
ATOM 1734 N N . ASN A 1 214 ? 18.825 -10.565 8.103 1.00 98.25 214 ASN A N 1
ATOM 1735 C CA . ASN A 1 214 ? 19.363 -10.308 9.442 1.00 98.25 214 ASN A CA 1
ATOM 1736 C C . ASN A 1 214 ? 19.949 -8.894 9.580 1.00 98.25 214 ASN A C 1
ATOM 1738 O O . ASN A 1 214 ? 19.772 -8.262 10.616 1.00 98.25 214 ASN A O 1
ATOM 1742 N N . GLU A 1 215 ? 20.628 -8.389 8.549 1.00 98.31 215 GLU A N 1
ATOM 1743 C CA . GLU A 1 215 ? 21.206 -7.039 8.553 1.00 98.31 215 GLU A CA 1
ATOM 1744 C C . GLU A 1 215 ? 20.110 -5.972 8.547 1.00 98.31 215 GLU A C 1
ATOM 1746 O O . GLU A 1 215 ? 20.169 -5.019 9.322 1.00 98.31 215 GLU A O 1
ATOM 1751 N N . LEU A 1 216 ? 19.059 -6.186 7.752 1.00 98.38 216 LEU A N 1
ATOM 1752 C CA . LEU A 1 216 ? 17.891 -5.310 7.699 1.00 98.38 216 LEU A CA 1
ATOM 1753 C C . LEU A 1 216 ? 17.179 -5.245 9.056 1.00 98.38 216 LEU A C 1
ATOM 1755 O O . LEU A 1 216 ? 16.913 -4.147 9.549 1.00 98.38 216 LEU A O 1
ATOM 1759 N N . LEU A 1 217 ? 16.951 -6.395 9.702 1.00 98.06 217 LEU A N 1
ATOM 1760 C CA . LEU A 1 217 ? 16.367 -6.450 11.048 1.00 98.06 217 LEU A CA 1
ATOM 1761 C C . LEU A 1 217 ? 17.250 -5.738 12.084 1.00 98.06 217 LEU A C 1
ATOM 1763 O O . LEU A 1 217 ? 16.749 -4.966 12.898 1.00 98.06 217 LEU A O 1
ATOM 1767 N N . ASN A 1 218 ? 18.570 -5.936 12.025 1.00 97.69 218 ASN A N 1
ATOM 1768 C CA . ASN A 1 218 ? 19.516 -5.249 12.910 1.00 97.69 218 ASN A CA 1
ATOM 1769 C C . ASN A 1 218 ? 19.555 -3.730 12.676 1.00 97.69 218 ASN A C 1
ATOM 1771 O O . ASN A 1 218 ? 19.901 -2.981 13.587 1.00 97.69 218 ASN A O 1
ATOM 1775 N N . SER A 1 219 ? 19.196 -3.272 11.475 1.00 95.94 219 SER A N 1
ATOM 1776 C CA . SER A 1 219 ? 19.122 -1.850 11.127 1.00 95.94 219 SER A CA 1
ATOM 1777 C C . SER A 1 219 ? 17.797 -1.175 11.509 1.00 95.94 219 SER A C 1
ATOM 1779 O O . SER A 1 219 ? 17.645 0.027 11.302 1.00 95.94 219 SER A O 1
ATOM 1781 N N . GLY A 1 220 ? 16.858 -1.928 12.094 1.00 95.06 220 GLY A N 1
ATOM 1782 C CA . GLY A 1 220 ? 15.595 -1.411 12.623 1.00 95.06 220 GLY A CA 1
ATOM 1783 C C . GLY A 1 220 ? 14.355 -1.721 11.784 1.00 95.06 220 GLY A C 1
ATOM 1784 O O . GLY A 1 220 ? 13.268 -1.315 12.183 1.00 95.06 220 GLY A O 1
ATOM 1785 N N . ALA A 1 221 ? 14.478 -2.439 10.662 1.00 96.88 221 ALA A N 1
ATOM 1786 C CA . ALA A 1 221 ? 13.309 -2.916 9.923 1.00 96.88 221 ALA A CA 1
ATOM 1787 C C . ALA A 1 221 ? 12.595 -4.039 10.692 1.00 96.88 221 ALA A C 1
ATOM 1789 O O . ALA A 1 221 ? 13.236 -4.860 11.353 1.00 96.88 221 ALA A O 1
ATOM 1790 N N . THR A 1 222 ? 11.270 -4.130 10.575 1.00 97.06 222 THR A N 1
ATOM 1791 C CA . THR A 1 222 ? 10.508 -5.244 11.162 1.00 97.06 222 THR A CA 1
ATOM 1792 C C . THR A 1 222 ? 10.300 -6.379 10.157 1.00 97.06 222 THR A C 1
ATOM 1794 O O . THR A 1 222 ? 10.321 -6.189 8.941 1.00 97.06 222 THR A O 1
ATOM 1797 N N . LYS A 1 223 ? 10.038 -7.600 10.649 1.00 97.50 223 LYS A N 1
ATOM 1798 C CA . LYS A 1 223 ? 9.672 -8.729 9.772 1.00 97.50 223 LYS A CA 1
ATOM 1799 C C . LYS A 1 223 ? 8.410 -8.439 8.958 1.00 97.50 223 LYS A C 1
ATOM 1801 O O . LYS A 1 223 ? 8.323 -8.866 7.811 1.00 97.50 223 LYS A O 1
ATOM 1806 N N . ASN A 1 224 ? 7.450 -7.729 9.543 1.00 96.81 224 ASN A N 1
ATOM 1807 C CA . ASN A 1 224 ? 6.209 -7.376 8.870 1.00 96.81 224 ASN A CA 1
ATOM 1808 C C . ASN A 1 224 ? 6.446 -6.361 7.752 1.00 96.81 224 ASN A C 1
ATOM 1810 O O . ASN A 1 224 ? 5.896 -6.543 6.673 1.00 96.81 224 ASN A O 1
ATOM 1814 N N . GLU A 1 225 ? 7.314 -5.365 7.955 1.00 97.75 225 GLU A N 1
ATOM 1815 C CA . GLU A 1 225 ? 7.699 -4.433 6.890 1.00 97.75 225 GLU A CA 1
ATOM 1816 C C . GLU A 1 225 ? 8.356 -5.179 5.725 1.00 97.75 225 GLU A C 1
ATOM 1818 O O . GLU A 1 225 ? 7.965 -5.002 4.574 1.00 97.75 225 GLU A O 1
ATOM 1823 N N . ILE A 1 226 ? 9.293 -6.089 6.010 1.00 98.38 226 ILE A N 1
ATOM 1824 C CA . ILE A 1 226 ? 9.932 -6.914 4.974 1.00 98.38 226 ILE A CA 1
ATOM 1825 C C . ILE A 1 226 ? 8.902 -7.788 4.240 1.00 98.38 226 ILE A C 1
ATOM 1827 O O . ILE A 1 226 ? 8.951 -7.904 3.014 1.00 98.38 226 ILE A O 1
ATOM 1831 N N . ASN A 1 227 ? 7.942 -8.376 4.958 1.00 97.88 227 ASN A N 1
ATOM 1832 C CA . ASN A 1 227 ? 6.863 -9.158 4.352 1.00 97.88 227 ASN A CA 1
ATOM 1833 C C . ASN A 1 227 ? 5.934 -8.290 3.490 1.00 97.88 227 ASN A C 1
ATOM 1835 O O . ASN A 1 227 ? 5.578 -8.710 2.391 1.00 97.88 227 ASN A O 1
ATOM 1839 N N . ALA A 1 228 ? 5.587 -7.084 3.944 1.00 97.44 228 ALA A N 1
ATOM 1840 C CA . ALA A 1 228 ? 4.773 -6.129 3.196 1.00 97.44 228 ALA A CA 1
ATOM 1841 C C . ALA A 1 228 ? 5.463 -5.705 1.891 1.00 97.44 228 ALA A C 1
ATOM 1843 O O . ALA A 1 228 ? 4.822 -5.688 0.838 1.00 97.44 228 ALA A O 1
ATOM 1844 N N . LEU A 1 229 ? 6.776 -5.444 1.925 1.00 98.38 229 LEU A N 1
ATOM 1845 C CA . LEU A 1 229 ? 7.567 -5.156 0.724 1.00 98.38 229 LEU A CA 1
ATOM 1846 C C . LEU A 1 229 ? 7.548 -6.332 -0.258 1.00 98.38 229 LEU A C 1
ATOM 1848 O O . LEU A 1 229 ? 7.213 -6.156 -1.428 1.00 98.38 229 LEU A O 1
ATOM 1852 N N . LYS A 1 230 ? 7.839 -7.548 0.221 1.00 98.56 230 LYS A N 1
ATOM 1853 C CA . LYS A 1 230 ? 7.831 -8.754 -0.621 1.00 98.56 230 LYS A CA 1
ATOM 1854 C C . LYS A 1 230 ? 6.459 -9.017 -1.233 1.00 98.56 230 LYS A C 1
ATOM 1856 O O . LYS A 1 230 ? 6.377 -9.319 -2.420 1.00 98.56 230 LYS A O 1
ATOM 1861 N N . LYS A 1 231 ? 5.390 -8.872 -0.444 1.00 97.75 231 LYS A N 1
ATOM 1862 C CA . LYS A 1 231 ? 4.016 -9.071 -0.912 1.00 97.75 231 LYS A CA 1
ATOM 1863 C C . LYS A 1 231 ? 3.605 -8.008 -1.931 1.00 97.75 231 LYS A C 1
ATOM 1865 O O . LYS A 1 231 ? 2.966 -8.341 -2.922 1.00 97.75 231 LYS A O 1
ATOM 1870 N N . SER A 1 232 ? 4.027 -6.757 -1.743 1.00 97.88 232 SER A N 1
ATOM 1871 C CA . SER A 1 232 ? 3.820 -5.688 -2.731 1.00 97.88 232 SER A CA 1
ATOM 1872 C C . SER A 1 232 ? 4.497 -6.018 -4.061 1.00 97.88 232 SER A C 1
ATOM 1874 O O . SER A 1 232 ? 3.867 -5.937 -5.113 1.00 97.88 232 SER A O 1
ATOM 1876 N N . ASN A 1 233 ? 5.754 -6.466 -4.010 1.00 98.56 233 ASN A N 1
ATOM 1877 C CA . ASN A 1 233 ? 6.503 -6.867 -5.197 1.00 98.56 233 ASN A CA 1
ATOM 1878 C C . ASN A 1 233 ? 5.852 -8.066 -5.902 1.00 98.56 233 ASN A C 1
ATOM 1880 O O . ASN A 1 233 ? 5.725 -8.047 -7.121 1.00 98.56 233 ASN A O 1
ATOM 1884 N N . GLU A 1 234 ? 5.399 -9.076 -5.152 1.00 98.31 234 GLU A N 1
ATOM 1885 C CA . GLU A 1 234 ? 4.644 -10.221 -5.688 1.00 98.31 234 GLU A CA 1
ATOM 1886 C C . GLU A 1 234 ? 3.374 -9.759 -6.417 1.00 98.31 234 GLU A C 1
ATOM 1888 O O . GLU A 1 234 ? 3.175 -10.122 -7.572 1.00 98.31 234 GLU A O 1
ATOM 1893 N N . ILE A 1 235 ? 2.569 -8.882 -5.801 1.00 97.81 235 ILE A N 1
ATOM 1894 C CA . ILE A 1 235 ? 1.354 -8.325 -6.419 1.00 97.81 235 ILE A CA 1
ATOM 1895 C C . ILE A 1 235 ? 1.680 -7.654 -7.758 1.00 97.81 235 ILE A C 1
ATOM 1897 O O . ILE A 1 235 ? 0.974 -7.873 -8.745 1.00 97.81 235 ILE A O 1
ATOM 1901 N N . PHE A 1 236 ? 2.738 -6.843 -7.818 1.00 98.12 236 PHE A N 1
ATOM 1902 C CA . PHE A 1 236 ? 3.133 -6.177 -9.059 1.00 98.12 236 PHE A CA 1
ATOM 1903 C C . PHE A 1 236 ? 3.645 -7.164 -10.110 1.00 98.12 236 PHE A C 1
ATOM 1905 O O . PHE A 1 236 ? 3.288 -7.037 -11.280 1.00 98.12 236 PHE A O 1
ATOM 1912 N N . ILE A 1 237 ? 4.439 -8.160 -9.712 1.00 98.44 237 ILE A N 1
ATOM 1913 C CA . ILE A 1 237 ? 4.943 -9.193 -10.622 1.00 98.44 237 ILE A CA 1
ATOM 1914 C C . ILE A 1 237 ? 3.780 -9.989 -11.217 1.00 98.44 237 ILE A C 1
ATOM 1916 O O . ILE A 1 237 ? 3.692 -10.129 -12.439 1.00 98.44 237 ILE A O 1
ATOM 1920 N N . ASP A 1 238 ? 2.856 -10.457 -10.384 1.00 97.75 238 ASP A N 1
ATOM 1921 C CA . ASP A 1 238 ? 1.702 -11.241 -10.820 1.00 97.75 238 ASP A CA 1
ATOM 1922 C C . ASP A 1 238 ? 0.771 -10.437 -11.732 1.00 97.75 238 ASP A C 1
ATOM 1924 O O . ASP A 1 238 ? 0.229 -10.978 -12.698 1.00 97.75 238 ASP A O 1
ATOM 1928 N N . THR A 1 239 ? 0.621 -9.139 -11.455 1.00 97.06 239 THR A N 1
ATOM 1929 C CA . THR A 1 239 ? -0.249 -8.249 -12.233 1.00 97.06 239 THR A CA 1
ATOM 1930 C C . THR A 1 239 ? 0.382 -7.866 -13.577 1.00 97.06 239 THR A C 1
ATOM 1932 O O . THR A 1 239 ? -0.299 -7.890 -14.599 1.00 97.06 239 THR A O 1
ATOM 1935 N N . TYR A 1 240 ? 1.677 -7.529 -13.607 1.00 97.50 240 TYR A N 1
ATOM 1936 C CA . TYR A 1 240 ? 2.288 -6.844 -14.756 1.00 97.50 240 TYR A CA 1
ATOM 1937 C C . TYR A 1 240 ? 3.308 -7.670 -15.548 1.00 97.50 240 TYR A C 1
ATOM 1939 O O . TYR A 1 240 ? 3.663 -7.271 -16.653 1.00 97.50 240 TYR A O 1
ATOM 1947 N N . SER A 1 241 ? 3.768 -8.830 -15.068 1.00 97.06 241 SER A N 1
ATOM 1948 C CA . SER A 1 241 ? 4.794 -9.621 -15.785 1.00 97.06 241 SER A CA 1
ATOM 1949 C C . SER A 1 241 ? 4.354 -10.122 -17.162 1.00 97.06 241 SER A C 1
ATOM 1951 O O . SER A 1 241 ? 5.189 -10.363 -18.033 1.00 97.06 241 SER A O 1
ATOM 1953 N N . LYS A 1 242 ? 3.043 -10.278 -17.369 1.00 94.88 242 LYS A N 1
ATOM 1954 C CA . LYS A 1 242 ? 2.453 -10.828 -18.599 1.00 94.88 242 LYS A CA 1
ATOM 1955 C C . LYS A 1 242 ? 1.647 -9.809 -19.396 1.00 94.88 242 LYS A C 1
ATOM 1957 O O . LYS A 1 242 ? 1.025 -10.201 -20.377 1.00 94.88 242 LYS A O 1
ATOM 1962 N N . ILE A 1 243 ? 1.664 -8.540 -18.985 1.00 95.31 243 ILE A N 1
ATOM 1963 C CA . ILE A 1 243 ? 0.937 -7.496 -19.700 1.00 95.31 243 ILE A CA 1
ATOM 1964 C C . ILE A 1 243 ? 1.559 -7.285 -21.084 1.00 95.31 243 ILE A C 1
ATOM 1966 O O . ILE A 1 243 ? 2.791 -7.255 -21.236 1.00 95.31 243 ILE A O 1
ATOM 1970 N N . ASN A 1 244 ? 0.704 -7.172 -22.091 1.00 96.00 244 ASN A N 1
ATOM 1971 C CA . ASN A 1 244 ? 1.062 -6.872 -23.467 1.00 96.00 244 ASN A CA 1
ATOM 1972 C C . ASN A 1 244 ? 0.843 -5.391 -23.767 1.00 96.00 244 ASN A C 1
ATOM 1974 O O . ASN A 1 244 ? 0.062 -4.706 -23.105 1.00 96.00 244 ASN A O 1
ATOM 1978 N N . ILE A 1 245 ? 1.531 -4.901 -24.797 1.00 95.50 245 ILE A N 1
ATOM 1979 C CA . ILE A 1 245 ? 1.250 -3.562 -25.309 1.00 95.50 245 ILE A CA 1
ATOM 1980 C C . ILE A 1 245 ? -0.210 -3.488 -25.777 1.00 95.50 245 ILE A C 1
ATOM 1982 O O . ILE A 1 245 ? -0.701 -4.384 -26.467 1.00 95.50 245 ILE A O 1
ATOM 1986 N N . GLY A 1 246 ? -0.897 -2.423 -25.386 1.00 93.75 246 GLY A N 1
ATOM 1987 C CA . GLY A 1 246 ? -2.320 -2.220 -25.632 1.00 93.75 246 GLY A CA 1
ATOM 1988 C C . GLY A 1 246 ? -3.213 -2.707 -24.492 1.00 93.75 246 GLY A C 1
ATOM 1989 O O . GLY A 1 246 ? -4.421 -2.536 -24.589 1.00 93.75 246 GLY A O 1
ATOM 1990 N N . GLU A 1 247 ? -2.680 -3.324 -23.435 1.00 95.06 247 GLU A N 1
ATOM 1991 C CA . GLU A 1 247 ? -3.474 -3.816 -22.301 1.00 95.06 247 GLU A CA 1
ATOM 1992 C C . GLU A 1 247 ? -3.445 -2.875 -21.089 1.00 95.06 247 GLU A C 1
ATOM 1994 O O . GLU A 1 247 ? -4.314 -3.004 -20.230 1.00 95.06 247 GLU A O 1
ATOM 1999 N N . ILE A 1 248 ? -2.494 -1.929 -20.992 1.00 92.50 248 ILE A N 1
ATOM 2000 C CA . ILE A 1 248 ? -2.380 -1.063 -19.802 1.00 92.50 248 ILE A CA 1
ATOM 2001 C C . ILE A 1 248 ? -3.352 0.120 -19.837 1.00 92.50 248 ILE A C 1
ATOM 2003 O O . ILE A 1 248 ? -3.728 0.620 -18.777 1.00 92.50 248 ILE A O 1
ATOM 2007 N N . MET A 1 249 ? -3.766 0.568 -21.029 1.00 90.44 249 MET A N 1
ATOM 2008 C CA . MET A 1 249 ? -4.702 1.688 -21.196 1.00 90.44 249 MET A CA 1
ATOM 2009 C C . MET A 1 249 ? -6.036 1.293 -21.830 1.00 90.44 249 MET A C 1
ATOM 2011 O O . MET A 1 249 ? -6.946 2.123 -21.887 1.00 90.44 249 MET A O 1
ATOM 2015 N N . SER A 1 250 ? -6.175 0.076 -22.362 1.00 90.81 250 SER A N 1
ATOM 2016 C CA . SER A 1 250 ? -7.393 -0.283 -23.089 1.00 90.81 250 SER A CA 1
ATOM 2017 C C . SER A 1 250 ? -8.546 -0.636 -22.164 1.00 90.81 250 SER A C 1
ATOM 2019 O O . SER A 1 250 ? -8.428 -1.422 -21.226 1.00 90.81 250 SER A O 1
ATOM 2021 N N . TRP A 1 251 ? -9.720 -0.114 -22.497 1.00 87.94 251 TRP A N 1
ATOM 2022 C CA . TRP A 1 251 ? -10.969 -0.550 -21.895 1.00 87.94 251 TRP A CA 1
ATOM 2023 C C . TRP A 1 251 ? -11.575 -1.713 -22.705 1.00 87.94 251 TRP A C 1
ATOM 2025 O O . TRP A 1 251 ? -11.611 -1.627 -23.937 1.00 87.94 251 TRP A O 1
ATOM 2035 N N . PRO A 1 252 ? -12.074 -2.793 -22.071 1.00 91.00 252 PRO A N 1
ATOM 2036 C CA . PRO A 1 252 ? -12.119 -3.054 -20.625 1.00 91.00 252 PRO A CA 1
ATOM 2037 C C . PRO A 1 252 ? -10.920 -3.873 -20.104 1.00 91.00 252 PRO A C 1
ATOM 2039 O O . PRO A 1 252 ? -10.972 -4.405 -18.999 1.00 91.00 252 PRO A O 1
ATOM 2042 N N . VAL A 1 253 ? -9.871 -4.088 -20.907 1.00 93.69 253 VAL A N 1
ATOM 2043 C CA . VAL A 1 253 ? -8.791 -5.033 -20.566 1.00 93.69 253 VAL A CA 1
ATOM 2044 C C . VAL A 1 253 ? -7.994 -4.573 -19.345 1.00 93.69 253 VAL A C 1
ATOM 2046 O O . VAL A 1 253 ? -7.793 -5.376 -18.435 1.00 93.69 253 VAL A O 1
ATOM 2049 N N . ALA A 1 254 ? -7.601 -3.299 -19.292 1.00 90.62 254 ALA A N 1
ATOM 2050 C CA . ALA A 1 254 ? -6.871 -2.713 -18.171 1.00 90.62 254 ALA A CA 1
ATOM 2051 C C . ALA A 1 254 ? -7.650 -2.859 -16.852 1.00 90.62 254 ALA A C 1
ATOM 2053 O O . ALA A 1 254 ? -7.097 -3.320 -15.850 1.00 90.62 254 ALA A O 1
ATOM 2054 N N . ASP A 1 255 ? -8.951 -2.555 -16.885 1.00 89.81 255 ASP A N 1
ATOM 2055 C CA . ASP A 1 255 ? -9.849 -2.686 -15.733 1.00 89.81 255 ASP A CA 1
ATOM 2056 C C . ASP A 1 255 ? -9.954 -4.145 -15.290 1.00 89.81 255 ASP A C 1
ATOM 2058 O O . ASP A 1 255 ? -9.747 -4.444 -14.122 1.00 89.81 255 ASP A O 1
ATOM 2062 N N . ASN A 1 256 ? -10.146 -5.084 -16.221 1.00 94.56 256 ASN A N 1
ATOM 2063 C CA . ASN A 1 256 ? -10.217 -6.510 -15.894 1.00 94.56 256 ASN A CA 1
ATOM 2064 C C . ASN A 1 256 ? -8.915 -7.048 -15.271 1.00 94.56 256 ASN A C 1
ATOM 2066 O O . ASN A 1 256 ? -8.962 -7.920 -14.400 1.00 94.56 256 ASN A O 1
ATOM 2070 N N . ILE A 1 257 ? -7.748 -6.557 -15.706 1.00 94.69 257 ILE A N 1
ATOM 2071 C CA . ILE A 1 257 ? -6.450 -6.922 -15.114 1.00 94.69 257 ILE A CA 1
ATOM 2072 C C . ILE A 1 257 ? -6.369 -6.409 -13.673 1.00 94.69 257 ILE A C 1
ATOM 2074 O O . ILE A 1 257 ? -6.007 -7.170 -12.767 1.00 94.69 257 ILE A O 1
ATOM 2078 N N . ARG A 1 258 ? -6.730 -5.139 -13.451 1.00 94.06 258 ARG A N 1
ATOM 2079 C CA . ARG A 1 258 ? -6.752 -4.532 -12.118 1.00 94.06 258 ARG A CA 1
ATOM 2080 C C . ARG A 1 258 ? -7.763 -5.234 -11.216 1.00 94.06 258 ARG A C 1
ATOM 2082 O O . ARG A 1 258 ? -7.368 -5.694 -10.151 1.00 94.06 258 ARG A O 1
ATOM 2089 N N . ASP A 1 259 ? -9.004 -5.410 -11.657 1.00 94.62 259 ASP A N 1
ATOM 2090 C CA . ASP A 1 259 ? -10.088 -6.064 -10.918 1.00 94.62 259 ASP A CA 1
ATOM 2091 C C . ASP A 1 259 ? -9.730 -7.491 -10.520 1.00 94.62 259 ASP A C 1
ATOM 2093 O O . ASP A 1 259 ? -9.936 -7.886 -9.372 1.00 94.62 259 ASP A O 1
ATOM 2097 N N . LYS A 1 260 ? -9.118 -8.261 -11.429 1.00 95.94 260 LYS A N 1
ATOM 2098 C CA . LYS A 1 260 ? -8.606 -9.593 -11.097 1.00 95.94 260 LYS A CA 1
ATOM 2099 C C . LYS A 1 260 ? -7.574 -9.518 -9.975 1.00 95.94 260 LYS A C 1
ATOM 2101 O O . LYS A 1 260 ? -7.643 -10.303 -9.034 1.00 95.94 260 LYS A O 1
ATOM 2106 N N . SER A 1 261 ? -6.636 -8.575 -10.055 1.00 96.38 261 SER A N 1
ATOM 2107 C CA . SER A 1 261 ? -5.658 -8.357 -8.989 1.00 96.38 261 SER A CA 1
ATOM 2108 C C . SER A 1 261 ? -6.365 -8.012 -7.673 1.00 96.38 261 SER A C 1
ATOM 2110 O O . SER A 1 261 ? -6.131 -8.688 -6.670 1.00 96.38 261 SER A O 1
ATOM 2112 N N . LEU A 1 262 ? -7.259 -7.010 -7.664 1.00 95.62 262 LEU A N 1
ATOM 2113 C CA . LEU A 1 262 ? -8.059 -6.601 -6.496 1.00 95.62 262 LEU A CA 1
ATOM 2114 C C . LEU A 1 262 ? -8.779 -7.802 -5.860 1.00 95.62 262 LEU A C 1
ATOM 2116 O O . LEU A 1 262 ? -8.676 -8.009 -4.650 1.00 95.62 262 LEU A O 1
ATOM 2120 N N . PHE A 1 263 ? -9.444 -8.621 -6.676 1.00 96.00 263 PHE A N 1
ATOM 2121 C CA . PHE A 1 263 ? -10.170 -9.809 -6.237 1.00 96.00 263 PHE A CA 1
ATOM 2122 C C . PHE A 1 263 ? -9.265 -10.829 -5.538 1.00 96.00 263 PHE A C 1
ATOM 2124 O O . PHE A 1 263 ? -9.595 -11.274 -4.438 1.00 96.00 263 PHE A O 1
ATOM 2131 N N . GLU A 1 264 ? -8.108 -11.167 -6.116 1.00 96.50 264 GLU A N 1
ATOM 2132 C CA . GLU A 1 264 ? -7.178 -12.119 -5.490 1.00 96.50 264 GLU A CA 1
ATOM 21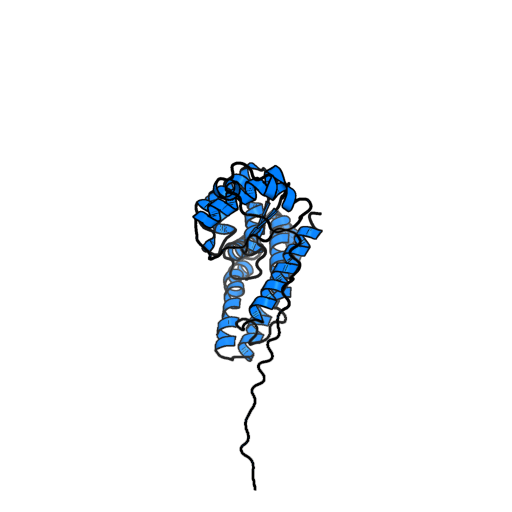33 C C . GLU A 1 264 ? -6.677 -11.616 -4.123 1.00 96.50 264 GLU A C 1
ATOM 2135 O O . GLU A 1 264 ? -6.484 -12.408 -3.200 1.00 96.50 264 GLU A O 1
ATOM 2140 N N . LYS A 1 265 ? -6.536 -10.296 -3.940 1.00 95.12 265 LYS A N 1
ATOM 2141 C CA . LYS A 1 265 ? -6.186 -9.699 -2.638 1.00 95.12 265 LYS A CA 1
ATOM 2142 C C . LYS A 1 265 ? -7.328 -9.786 -1.629 1.00 95.12 265 LYS A C 1
ATOM 2144 O O . LYS A 1 265 ? -7.082 -10.170 -0.489 1.00 95.12 265 LYS A O 1
ATOM 2149 N N . VAL A 1 266 ? -8.563 -9.472 -2.030 1.00 95.50 266 VAL A N 1
ATOM 2150 C CA . VAL A 1 266 ? -9.748 -9.629 -1.162 1.00 95.50 266 VAL A CA 1
ATOM 2151 C C . VAL A 1 266 ? -9.886 -11.085 -0.715 1.00 95.50 266 VAL A C 1
ATOM 2153 O O . VAL A 1 266 ? -10.054 -11.358 0.474 1.00 95.50 266 VAL A O 1
ATOM 2156 N N . LYS A 1 267 ? -9.734 -12.026 -1.652 1.00 95.31 267 LYS A N 1
ATOM 2157 C CA . LYS A 1 267 ? -9.738 -13.463 -1.373 1.00 95.31 267 LYS A CA 1
ATOM 2158 C C . LYS A 1 267 ? -8.645 -13.852 -0.375 1.00 95.31 267 LYS A C 1
ATOM 2160 O O . LYS A 1 267 ? -8.940 -14.505 0.620 1.00 95.31 267 LYS A O 1
ATOM 2165 N N . TRP A 1 268 ? -7.410 -13.400 -0.590 1.00 94.88 268 TRP A N 1
ATOM 2166 C CA . TRP A 1 268 ? -6.301 -13.652 0.333 1.00 94.88 268 TRP A CA 1
ATOM 2167 C C . TRP A 1 268 ? -6.556 -13.096 1.745 1.00 94.88 268 TRP A C 1
ATOM 2169 O O . TRP A 1 268 ? -6.259 -13.768 2.736 1.00 94.88 268 TRP A O 1
ATOM 2179 N N . PHE A 1 269 ? -7.138 -11.898 1.872 1.00 94.25 269 PHE A N 1
ATOM 2180 C CA . PHE A 1 269 ? -7.525 -11.358 3.179 1.00 94.25 269 PHE A CA 1
ATOM 2181 C C . PHE A 1 269 ? -8.574 -12.232 3.871 1.00 94.25 269 PHE A C 1
ATOM 2183 O O . PHE A 1 269 ? -8.407 -12.539 5.050 1.00 94.25 269 PHE A O 1
ATOM 2190 N N . LYS A 1 270 ? -9.596 -12.699 3.142 1.00 92.19 270 LYS A N 1
ATOM 2191 C CA . LYS A 1 270 ? -10.609 -13.601 3.705 1.00 92.19 270 LYS A CA 1
ATOM 2192 C C . LYS A 1 270 ? -10.017 -14.947 4.138 1.00 92.19 270 LYS A C 1
ATOM 2194 O O . LYS A 1 270 ? -10.377 -15.470 5.183 1.00 92.19 270 LYS A O 1
ATOM 2199 N N . GLU A 1 271 ? -9.088 -15.502 3.366 1.00 92.00 271 GLU A N 1
ATOM 2200 C CA . GLU A 1 271 ? -8.440 -16.780 3.695 1.00 92.00 271 GLU A CA 1
ATOM 2201 C C . GLU A 1 271 ? -7.456 -16.668 4.874 1.00 92.00 271 GLU A C 1
ATOM 2203 O O . GLU A 1 271 ? -7.282 -17.623 5.629 1.00 92.00 271 GLU A O 1
ATOM 2208 N N . SER A 1 272 ? -6.803 -15.513 5.045 1.00 84.94 272 SER A N 1
ATOM 2209 C CA . SER A 1 272 ? -5.823 -15.278 6.120 1.00 84.94 272 SER A CA 1
ATOM 2210 C C . SER A 1 272 ? -6.440 -14.821 7.446 1.00 84.94 272 SER A C 1
ATOM 2212 O O . SER A 1 272 ? -5.776 -14.901 8.483 1.00 84.94 272 SER A O 1
ATOM 2214 N N . LYS A 1 273 ? -7.699 -14.374 7.424 1.00 71.44 273 LYS A N 1
ATOM 2215 C CA . LYS A 1 273 ? -8.504 -14.002 8.590 1.00 71.44 273 LYS A CA 1
ATOM 2216 C C . LYS A 1 273 ? -9.912 -14.622 8.480 1.00 71.44 273 LYS A C 1
ATOM 2218 O O . LYS A 1 273 ? -10.839 -13.925 8.063 1.00 71.44 273 LYS A O 1
ATOM 2223 N N . PRO A 1 274 ? -10.056 -15.929 8.762 1.00 55.06 274 PRO A N 1
ATOM 2224 C CA . PRO A 1 274 ? -11.320 -16.637 8.585 1.00 55.06 274 PRO A CA 1
ATOM 2225 C C . PRO A 1 274 ? -12.424 -16.128 9.512 1.00 55.06 274 PRO A C 1
ATOM 2227 O O . PRO A 1 274 ? -12.149 -15.962 10.723 1.00 55.06 274 PRO A O 1
#

Secondary structure (DSSP, 8-state):
----------------------S------HHHHH-S--HHHHHHTTT--------SSTT-HHHHHHHHHHHHHHHHHH---EEEEEEEHHHHHHHHTTTTTS-HHHHHHHHT-SGGG-SHHHHHHHHHHHHTTTSSEEEEEE--S--HHHHHHHHHHHTTT-HHHHHHHHHHHHHTTHHHHHHHTT-HHHHHHHHHHHHHHHHHHHHHHHHTHHHHHHTT--HHHHHHHHHHHHHHHHHHTTPPTTSSS-TTHHHHHHHHHHHHHHHHHHHH--

pLDDT: mean 87.81, std 16.38, range [36.44, 98.81]